Protein AF-0000000084697202 (afdb_homodimer)

pLDDT: mean 79.31, std 28.61, range [23.45, 98.94]

Sequence (244 aa):
MKKTLILTALLSGVMTFGAVANPVLLSGDMHAVTTPVQKELGDSMMRMHDDMAKTLSEQNADIAFAEGMIAHHKGAVEMAQIELKYGSDPEMRKLAQDIIDAQGPEIKQMQDWLKNNKPAKKMKKTLILTALLSGVMTFGAVANPVLLSGDMHAVTTPVQKELGDSMMRMHDDMAKTLSEQNADIAFAEGMIAHHKGAVEMAQIELKYGSDPEMRKLAQDIIDAQGPEIKQMQDWLKNNKPAKK

Organism: NCBI:txid1124991

Secondary structure (DSSP, 8-state):
-----------------------------------HHHHHHHHHHHHHHHHHHTTTT--SHHHHHHHHHHHHHHHHHHHHHHHHHH---HHHHHHHHHHHHHHHHHHHHHHHHHHHHS----/-----------------------------------HHHHHHHHHHHHHHHHHHTTTT--SHHHHHHHHHHHHHHHHHHHHHHHHHH---HHHHHHHHHHHHHHHHHHHHHHHHHHHHSPP--

InterPro domains:
  IPR005183 Domain of unknown function DUF305, CopM-like [PF03713] (40-114)
  IPR012347 Ferritin-like [G3DSA:1.20.1260.10] (17-118)

Foldseek 3Di:
DPPPPDPPPDDPDDDPPVPPPDPPCVVCCVVVPQDPLNVQLVVLVVQLVVQLVVLVVDDDPLLNVLSNVLSVLSSLLSNLVSCCVPPDDPVSVVVSVVSNVPSVVSSVVSVVVCVVPPDDDD/DPPPDDPPPPPPDPPPPPPPPPPPCPVCCVVVPQDPLNVQLVVLVVQLVVQLVVLVPDDDPLLNVLSNVLSVLSSLLSNLVSCCVPPDDPVSVVVSVVSNVPSVVSSVVSVVVCVVPPDDDD

Nearest PDB structures (foldseek):
  7vw1-assembly1_B  TM=9.703E-01  e=1.226E-06  Escherichia coli
  7vw2-assembly1_B  TM=9.663E-01  e=2.874E-06  Escherichia coli
  7vw0-assembly1_A  TM=9.534E-01  e=4.399E-06  Escherichia coli
  5ffe-assembly2_B  TM=6.177E-01  e=4.627E-02  Synechocystis sp. PCC 6803
  6x89-assembly1_4L  TM=6.761E-01  e=1.821E+00  Vigna radiata

Solvent-accessible surface area (backbone atoms only — not comparable to full-atom values): 14259 Å² total; per-residue (Å²): 138,74,85,72,82,80,81,79,79,79,69,88,77,73,85,72,79,63,75,68,75,71,76,74,72,63,69,67,67,68,66,69,78,70,48,70,67,37,46,54,48,51,51,45,51,50,51,24,50,54,51,28,59,68,28,51,78,47,80,52,46,49,59,25,46,39,52,27,48,38,28,49,40,53,32,49,36,52,52,22,51,49,30,61,74,66,33,78,50,69,67,58,41,50,49,25,51,49,47,41,66,53,39,51,60,52,40,50,52,40,53,55,48,42,71,75,66,49,75,73,81,128,132,86,75,79,75,81,81,76,72,76,77,76,77,77,74,75,79,65,75,72,73,73,77,73,72,66,70,69,67,70,66,70,78,71,48,71,68,36,45,54,49,50,53,43,52,50,52,23,50,53,51,28,57,69,28,53,78,47,81,53,46,50,58,25,45,40,51,28,49,37,29,51,40,53,33,50,36,52,52,22,52,49,30,61,73,66,33,78,50,68,68,59,41,49,50,24,52,50,47,40,67,54,40,52,60,53,40,52,50,42,53,56,47,42,72,76,66,49,75,72,83,129

Structure (mmCIF, N/CA/C/O backbone):
data_AF-0000000084697202-model_v1
#
loop_
_entity.id
_entity.type
_entity.pdbx_description
1 polymer 'Putative exported protein'
#
loop_
_atom_site.group_PDB
_atom_site.id
_atom_site.type_symbol
_atom_site.label_atom_id
_atom_site.label_alt_id
_atom_site.label_comp_id
_atom_site.label_asym_id
_atom_site.label_entity_id
_atom_site.label_seq_id
_atom_site.pdbx_PDB_ins_code
_atom_site.Cartn_x
_atom_site.Cartn_y
_atom_site.Cartn_z
_atom_site.occupancy
_atom_site.B_iso_or_equiv
_atom_site.auth_seq_id
_atom_site.auth_comp_id
_atom_site.auth_asym_id
_atom_site.auth_atom_id
_atom_site.pdbx_PDB_model_num
ATOM 1 N N . MET A 1 1 ? -84.438 -69 -1.861 1 25 1 MET A N 1
ATOM 2 C CA . MET A 1 1 ? -83.938 -68 -2.812 1 25 1 MET A CA 1
ATOM 3 C C . MET A 1 1 ? -83.062 -66.938 -2.111 1 25 1 MET A C 1
ATOM 5 O O . MET A 1 1 ? -83.625 -66.125 -1.362 1 25 1 MET A O 1
ATOM 9 N N . LYS A 1 2 ? -81.875 -67.25 -1.837 1 29.25 2 LYS A N 1
ATOM 10 C CA . LYS A 1 2 ? -80.812 -66.938 -0.906 1 29.25 2 LYS A CA 1
ATOM 11 C C . LYS A 1 2 ? -80.125 -65.625 -1.333 1 29.25 2 LYS A C 1
ATOM 13 O O . LYS A 1 2 ? -79.062 -65.312 -0.781 1 29.25 2 LYS A O 1
ATOM 18 N N . LYS A 1 3 ? -80.812 -64.812 -2.271 1 28.12 3 LYS A N 1
ATOM 19 C CA . LYS A 1 3 ? -79.75 -64.125 -2.979 1 28.12 3 LYS A CA 1
ATOM 20 C C . LYS A 1 3 ? -78.938 -63.25 -2.035 1 28.12 3 LYS A C 1
ATOM 22 O O . LYS A 1 3 ? -79.562 -62.531 -1.216 1 28.12 3 LYS A O 1
ATOM 27 N N . THR A 1 4 ? -77.688 -63.438 -1.856 1 32.41 4 THR A N 1
ATOM 28 C CA . THR A 1 4 ? -76.438 -63.094 -1.166 1 32.41 4 THR A CA 1
ATOM 29 C C . THR A 1 4 ? -75.938 -61.688 -1.572 1 32.41 4 THR A C 1
ATOM 31 O O . THR A 1 4 ? -75.562 -61.469 -2.719 1 32.41 4 THR A O 1
ATOM 34 N N . LEU A 1 5 ? -76.812 -60.719 -1.646 1 34.09 5 LEU A N 1
ATOM 35 C CA . LEU A 1 5 ? -76.188 -59.562 -2.234 1 34.09 5 LEU A CA 1
ATOM 36 C C . LEU A 1 5 ? -74.938 -59.188 -1.464 1 34.09 5 LEU A C 1
ATOM 38 O O . LEU A 1 5 ? -74.938 -59.25 -0.231 1 34.09 5 LEU A O 1
ATOM 42 N N . ILE A 1 6 ? -73.75 -59.188 -2.107 1 30.78 6 ILE A N 1
ATOM 43 C CA . ILE A 1 6 ? -72.312 -59.062 -2.043 1 30.78 6 ILE A CA 1
ATOM 44 C C . ILE A 1 6 ? -71.938 -57.625 -1.612 1 30.78 6 ILE A C 1
ATOM 46 O O . ILE A 1 6 ? -72.438 -56.656 -2.172 1 30.78 6 ILE A O 1
ATOM 50 N N . LEU A 1 7 ? -71.5 -57.344 -0.353 1 31.94 7 LEU A N 1
ATOM 51 C CA . LEU A 1 7 ? -71 -56.219 0.43 1 31.94 7 LEU A CA 1
ATOM 52 C C . LEU A 1 7 ? -69.688 -55.688 -0.17 1 31.94 7 LEU A C 1
ATOM 54 O O . LEU A 1 7 ? -68.562 -56.125 0.211 1 31.94 7 LEU A O 1
ATOM 58 N N . THR A 1 8 ? -69.5 -55.438 -1.463 1 28.48 8 THR A N 1
ATOM 59 C CA . THR A 1 8 ? -68.125 -55.188 -1.909 1 28.48 8 THR A CA 1
ATOM 60 C C . THR A 1 8 ? -67.625 -53.875 -1.312 1 28.48 8 THR A C 1
ATOM 62 O O . THR A 1 8 ? -68.188 -52.812 -1.528 1 28.48 8 THR A O 1
ATOM 65 N N . ALA A 1 9 ? -67.125 -53.875 -0.117 1 30.33 9 ALA A N 1
ATOM 66 C CA . ALA A 1 9 ? -66.375 -52.844 0.592 1 30.33 9 ALA A CA 1
ATOM 67 C C . ALA A 1 9 ? -65.188 -52.312 -0.247 1 30.33 9 ALA A C 1
ATOM 69 O O . ALA A 1 9 ? -64.312 -53.094 -0.629 1 30.33 9 ALA A O 1
ATOM 70 N N . LEU A 1 10 ? -65.562 -51.375 -1.214 1 27.8 10 LEU A N 1
ATOM 71 C CA . LEU A 1 10 ? -64.562 -50.812 -2.15 1 27.8 10 LEU A CA 1
ATOM 72 C C . LEU A 1 10 ? -63.375 -50.281 -1.413 1 27.8 10 LEU A C 1
ATOM 74 O O . LEU A 1 10 ? -63.5 -49.719 -0.323 1 27.8 10 LEU A O 1
ATOM 78 N N . LEU A 1 11 ? -62.125 -50.594 -1.905 1 27.36 11 LEU A N 1
ATOM 79 C CA . LEU A 1 11 ? -60.688 -50.594 -1.744 1 27.36 11 LEU A CA 1
ATOM 80 C C . LEU A 1 11 ? -60.125 -49.188 -1.86 1 27.36 11 LEU A C 1
ATOM 82 O O . LEU A 1 11 ? -58.906 -49 -1.922 1 27.36 11 LEU A O 1
ATOM 86 N N . SER A 1 12 ? -60.844 -48.062 -1.647 1 31.25 12 SER A N 1
ATOM 87 C CA . SER A 1 12 ? -60.125 -46.938 -2.252 1 31.25 12 SER A CA 1
ATOM 88 C C . SER A 1 12 ? -58.781 -46.75 -1.601 1 31.25 12 SER A C 1
ATOM 90 O O . SER A 1 12 ? -58.656 -46.656 -0.375 1 31.25 12 SER A O 1
ATOM 92 N N . GLY A 1 13 ? -57.719 -47.375 -2.133 1 23.45 13 GLY A N 1
ATOM 93 C CA . GLY A 1 13 ? -56.312 -47.312 -1.823 1 23.45 13 GLY A CA 1
ATOM 94 C C . GLY A 1 13 ? -55.781 -45.906 -1.657 1 23.45 13 GLY A C 1
ATOM 95 O O . GLY A 1 13 ? -56.406 -44.938 -2.064 1 23.45 13 GLY A O 1
ATOM 96 N N . VAL A 1 14 ? -54.375 -45.812 -1.301 1 27.52 14 VAL A N 1
ATOM 97 C CA . VAL A 1 14 ? -53.281 -45.281 -0.485 1 27.52 14 VAL A CA 1
ATOM 98 C C . VAL A 1 14 ? -52.625 -44.125 -1.203 1 27.52 14 VAL A C 1
ATOM 100 O O . VAL A 1 14 ? -52 -43.25 -0.566 1 27.52 14 VAL A O 1
ATOM 103 N N . MET A 1 15 ? -52.844 -43.719 -2.52 1 29.22 15 MET A N 1
ATOM 104 C CA . MET A 1 15 ? -51.5 -43.344 -2.949 1 29.22 15 MET A CA 1
ATOM 105 C C . MET A 1 15 ? -51.062 -42.031 -2.311 1 29.22 15 MET A C 1
ATOM 107 O O . MET A 1 15 ? -51.812 -41.094 -2.266 1 29.22 15 MET A O 1
ATOM 111 N N . THR A 1 16 ? -50.094 -42.125 -1.39 1 29.53 16 THR A N 1
ATOM 112 C CA . THR A 1 16 ? -49.25 -41.156 -0.68 1 29.53 16 THR A CA 1
ATOM 113 C C . THR A 1 16 ? -48.469 -40.281 -1.663 1 29.53 16 THR A C 1
ATOM 115 O O . THR A 1 16 ? -47.688 -40.781 -2.463 1 29.53 16 THR A O 1
ATOM 118 N N . PHE A 1 17 ? -49.062 -39.625 -2.643 1 29.06 17 PHE A N 1
ATOM 119 C CA . PHE A 1 17 ? -48.062 -38.875 -3.41 1 29.06 17 PHE A CA 1
ATOM 120 C C . PHE A 1 17 ? -47.281 -37.938 -2.504 1 29.06 17 PHE A C 1
ATOM 122 O O . PHE A 1 17 ? -47.844 -36.969 -1.985 1 29.06 17 PHE A O 1
ATOM 129 N N . GLY A 1 18 ? -46.5 -38.406 -1.546 1 29.97 18 GLY A N 1
ATOM 130 C CA . GLY A 1 18 ? -45.688 -37.469 -0.819 1 29.97 18 GLY A CA 1
ATOM 131 C C . GLY A 1 18 ? -44.688 -36.719 -1.71 1 29.97 18 GLY A C 1
ATOM 132 O O . GLY A 1 18 ? -43.781 -36.062 -1.219 1 29.97 18 GLY A O 1
ATOM 133 N N . ALA A 1 19 ? -44.781 -36.625 -2.967 1 31.28 19 ALA A N 1
ATOM 134 C CA . ALA A 1 19 ? -43.5 -36.094 -3.439 1 31.28 19 ALA A CA 1
ATOM 135 C C . ALA A 1 19 ? -43.219 -34.75 -2.83 1 31.28 19 ALA A C 1
ATOM 137 O O . ALA A 1 19 ? -43.875 -33.75 -3.145 1 31.28 19 ALA A O 1
ATOM 138 N N . VAL A 1 20 ? -43.312 -34.375 -1.596 1 31.42 20 VAL A N 1
ATOM 139 C CA . VAL A 1 20 ? -42.719 -33.094 -1.345 1 31.42 20 VAL A CA 1
ATOM 140 C C . VAL A 1 20 ? -41.344 -32.969 -2.055 1 31.42 20 VAL A C 1
ATOM 142 O O . VAL A 1 20 ? -40.625 -33.969 -2.129 1 31.42 20 VAL A O 1
ATOM 145 N N . ALA A 1 21 ? -41.281 -32.25 -3.184 1 33.03 21 ALA A N 1
ATOM 146 C CA . ALA A 1 21 ? -40.094 -31.797 -3.893 1 33.03 21 ALA A CA 1
ATOM 147 C C . ALA A 1 21 ? -39 -31.422 -2.916 1 33.03 21 ALA A C 1
ATOM 149 O O . ALA A 1 21 ? -39.25 -30.906 -1.831 1 33.03 21 ALA A O 1
ATOM 150 N N . ASN A 1 22 ? -37.969 -32.25 -2.787 1 33.97 22 ASN A N 1
ATOM 151 C CA . ASN A 1 22 ? -36.656 -31.922 -2.209 1 33.97 22 ASN A CA 1
ATOM 152 C C . ASN A 1 22 ? -36.188 -30.516 -2.576 1 33.97 22 ASN A C 1
ATOM 154 O O . ASN A 1 22 ? -36.188 -30.141 -3.752 1 33.97 22 ASN A O 1
ATOM 158 N N . PRO A 1 23 ? -36.5 -29.453 -1.799 1 35.78 23 PRO A N 1
ATOM 159 C CA . PRO A 1 23 ? -35.781 -28.234 -2.135 1 35.78 23 PRO A CA 1
ATOM 160 C C . PRO A 1 23 ? -34.344 -28.516 -2.605 1 35.78 23 PRO A C 1
ATOM 162 O O . PRO A 1 23 ? -33.625 -29.281 -1.96 1 35.78 23 PRO A O 1
ATOM 165 N N . VAL A 1 24 ? -34.125 -28.734 -3.77 1 31.39 24 VAL A N 1
ATOM 166 C CA . VAL A 1 24 ? -32.781 -28.656 -4.359 1 31.39 24 VAL A CA 1
ATOM 167 C C . VAL A 1 24 ? -31.953 -27.609 -3.621 1 31.39 24 VAL A C 1
ATOM 169 O O . VAL A 1 24 ? -32.344 -26.438 -3.529 1 31.39 24 VAL A O 1
ATOM 172 N N . LEU A 1 25 ? -31.297 -28 -2.557 1 34.69 25 LEU A N 1
ATOM 173 C CA . LEU A 1 25 ? -30.125 -27.391 -1.947 1 34.69 25 LEU A CA 1
ATOM 174 C C . LEU A 1 25 ? -29.25 -26.719 -3 1 34.69 25 LEU A C 1
ATOM 176 O O . LEU A 1 25 ? -28.5 -27.375 -3.709 1 34.69 25 LEU A O 1
ATOM 180 N N . LEU A 1 26 ? -29.828 -26.094 -3.936 1 34.69 26 LEU A N 1
ATOM 181 C CA . LEU A 1 26 ? -28.875 -25.312 -4.723 1 34.69 26 LEU A CA 1
ATOM 182 C C . LEU A 1 26 ? -27.875 -24.609 -3.82 1 34.69 26 LEU A C 1
ATOM 184 O O . LEU A 1 26 ? -27.156 -23.703 -4.27 1 34.69 26 LEU A O 1
ATOM 188 N N . SER A 1 27 ? -28.281 -24.578 -2.551 1 38.22 27 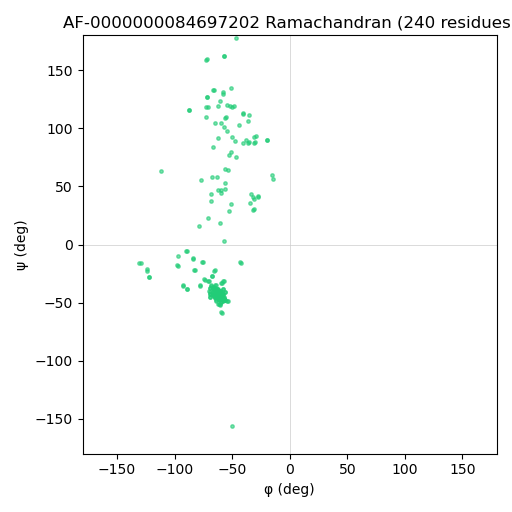SER A N 1
ATOM 189 C CA . SER A 1 27 ? -27.281 -23.734 -1.93 1 38.22 27 SER A CA 1
ATOM 190 C C . SER A 1 27 ? -25.875 -24.234 -2.238 1 38.22 27 SER A C 1
ATOM 192 O O . SER A 1 27 ? -25.359 -25.125 -1.571 1 38.22 27 SER A O 1
ATOM 194 N N . GLY A 1 28 ? -25.688 -24.844 -3.312 1 34.62 28 GLY A N 1
ATOM 195 C CA . GLY A 1 28 ? -24.25 -24.984 -3.512 1 34.62 28 GLY A CA 1
ATOM 196 C C . GLY A 1 28 ? -23.453 -23.828 -2.945 1 34.62 28 GLY A C 1
ATOM 197 O O . GLY A 1 28 ? -23.281 -22.797 -3.607 1 34.62 28 GLY A O 1
ATOM 198 N N . ASP A 1 29 ? -23.719 -23.312 -1.849 1 39.12 29 ASP A N 1
ATOM 199 C CA . ASP A 1 29 ? -22.656 -22.656 -1.102 1 39.12 29 ASP A CA 1
ATOM 200 C C . ASP A 1 29 ? -21.312 -23.328 -1.346 1 39.12 29 ASP A C 1
ATOM 202 O O . ASP A 1 29 ? -20.938 -24.25 -0.626 1 39.12 29 ASP A O 1
ATOM 206 N N . MET A 1 30 ? -20.984 -23.922 -2.41 1 37.94 30 MET A N 1
ATOM 207 C CA . MET A 1 30 ? -19.562 -24.078 -2.621 1 37.94 30 MET A CA 1
ATOM 208 C C . MET A 1 30 ? -18.781 -22.969 -1.926 1 37.94 30 MET A C 1
ATOM 210 O O . MET A 1 30 ? -18.703 -21.844 -2.432 1 37.94 30 MET A O 1
ATOM 214 N N . HIS A 1 31 ? -19.031 -22.516 -0.758 1 46.06 31 HIS A N 1
ATOM 215 C CA . HIS A 1 31 ? -17.984 -21.906 0.061 1 46.06 31 HIS A CA 1
ATOM 216 C C . HIS A 1 31 ? -16.594 -22.203 -0.482 1 46.06 31 HIS A C 1
ATOM 218 O O . HIS A 1 31 ? -16.094 -23.328 -0.306 1 46.06 31 HIS A O 1
ATOM 224 N N . ALA A 1 32 ? -16.359 -21.875 -1.651 1 52.97 32 ALA A N 1
ATOM 225 C CA . ALA A 1 32 ? -15.023 -22.016 -2.217 1 52.97 32 ALA A CA 1
ATOM 226 C C . ALA A 1 32 ? -13.969 -22.125 -1.114 1 52.97 32 ALA A C 1
ATOM 228 O O . ALA A 1 32 ? -13.961 -21.328 -0.175 1 52.97 32 ALA A O 1
ATOM 229 N N . VAL A 1 33 ? -13.578 -23.219 -0.586 1 59.41 33 VAL A N 1
ATOM 230 C CA . VAL A 1 33 ? -12.5 -23.516 0.353 1 59.41 33 VAL A CA 1
ATOM 231 C C . VAL A 1 33 ? -11.367 -22.516 0.169 1 59.41 33 VAL A C 1
ATOM 233 O O . VAL A 1 33 ? -10.805 -22.391 -0.921 1 59.41 33 VAL A O 1
ATOM 236 N N . THR A 1 34 ? -11.391 -21.484 0.929 1 86 34 THR A N 1
ATOM 237 C CA . THR A 1 34 ? -10.281 -20.547 0.973 1 86 34 THR A CA 1
ATOM 238 C C . THR A 1 34 ? -8.984 -21.266 1.327 1 86 34 THR A C 1
ATOM 240 O O . THR A 1 34 ? -8.93 -22.016 2.299 1 86 34 THR A O 1
ATOM 243 N N . THR A 1 35 ? -8.062 -21.422 0.409 1 93.62 35 THR A N 1
ATOM 244 C CA . THR A 1 35 ? -6.742 -21.984 0.664 1 93.62 35 THR A CA 1
ATOM 245 C C . THR A 1 35 ? -6.016 -21.188 1.751 1 93.62 35 THR A C 1
ATOM 247 O O . THR A 1 35 ? -6.414 -20.078 2.086 1 93.62 35 THR A O 1
ATOM 250 N N . PRO A 1 36 ? -4.98 -21.734 2.367 1 95.75 36 PRO A N 1
ATOM 251 C CA . PRO A 1 36 ? -4.219 -21 3.379 1 95.75 36 PRO A CA 1
ATOM 252 C C . PRO A 1 36 ? -3.674 -19.672 2.854 1 95.75 36 PRO A C 1
ATOM 254 O O . PRO A 1 36 ? -3.695 -18.672 3.566 1 95.75 36 PRO A O 1
ATOM 257 N N . VAL A 1 37 ? -3.162 -19.656 1.595 1 96.56 37 VAL A N 1
ATOM 258 C CA . VAL A 1 37 ? -2.637 -18.422 1.025 1 96.56 37 VAL A CA 1
ATOM 259 C C . VAL A 1 37 ? -3.758 -17.391 0.901 1 96.56 37 VAL A C 1
ATOM 261 O O . VAL A 1 37 ? -3.582 -16.219 1.266 1 96.56 37 VAL A O 1
ATOM 264 N N . GLN A 1 38 ? -4.934 -17.766 0.445 1 96.62 38 GLN A N 1
ATOM 265 C CA . GLN A 1 38 ? -6.062 -16.859 0.316 1 96.62 38 GLN A CA 1
ATOM 266 C C . GLN A 1 38 ? -6.492 -16.312 1.678 1 96.62 38 GLN A C 1
ATOM 268 O O . GLN A 1 38 ? -6.801 -15.125 1.812 1 96.62 38 GLN A O 1
ATOM 273 N N . LYS A 1 39 ? -6.469 -17.234 2.584 1 97.12 39 LYS A N 1
ATOM 274 C CA . LYS A 1 39 ? -6.84 -16.812 3.932 1 97.12 39 LYS A CA 1
ATOM 275 C C . LYS A 1 39 ? -5.84 -15.805 4.488 1 97.12 39 LYS A C 1
ATOM 277 O O . LYS A 1 39 ? -6.234 -14.781 5.055 1 97.12 39 LYS A O 1
ATOM 282 N N . GLU A 1 40 ? -4.559 -16.031 4.414 1 97.94 40 GLU A N 1
ATOM 283 C CA . GLU A 1 40 ? -3.537 -15.141 4.949 1 97.94 40 GLU A CA 1
ATOM 284 C C . GLU A 1 40 ? -3.533 -13.797 4.211 1 97.94 40 GLU A C 1
ATOM 286 O O . GLU A 1 40 ? -3.389 -12.742 4.832 1 97.94 40 GLU A O 1
ATOM 291 N N . LEU A 1 41 ? -3.713 -13.852 2.877 1 98.06 41 LEU A N 1
ATOM 292 C CA . LEU A 1 41 ? -3.795 -12.602 2.123 1 98.06 41 LEU A CA 1
ATOM 293 C C . LEU A 1 41 ? -5.035 -11.805 2.521 1 98.06 41 LEU A C 1
ATOM 295 O O . LEU A 1 41 ? -4.969 -10.586 2.672 1 98.06 41 LEU A O 1
ATOM 299 N N . GLY A 1 42 ? -6.164 -12.492 2.621 1 97.44 42 GLY A N 1
ATOM 300 C CA . GLY A 1 42 ? -7.391 -11.836 3.061 1 97.44 42 GLY A CA 1
ATOM 301 C C . GLY A 1 42 ? -7.258 -11.18 4.422 1 97.44 42 GLY A C 1
ATOM 302 O O . GLY A 1 42 ? -7.68 -10.039 4.605 1 97.44 42 GLY A O 1
ATOM 303 N N . ASP A 1 43 ? -6.715 -11.891 5.398 1 98.19 43 ASP A N 1
ATOM 304 C CA . ASP A 1 43 ? -6.504 -11.352 6.738 1 98.19 43 ASP A CA 1
ATOM 305 C C . ASP A 1 43 ? -5.594 -10.125 6.699 1 98.19 43 ASP A C 1
ATOM 307 O O . ASP A 1 43 ? -5.859 -9.125 7.363 1 98.19 43 ASP A O 1
ATOM 311 N N . SER A 1 44 ? -4.512 -10.234 5.941 1 98.56 44 SER A N 1
ATOM 312 C CA . SER A 1 44 ? -3.576 -9.117 5.801 1 98.56 44 SER A CA 1
ATOM 313 C C . SER A 1 44 ? -4.262 -7.895 5.203 1 98.56 44 SER A C 1
ATOM 315 O O . SER A 1 44 ? -4.078 -6.777 5.691 1 98.56 44 SER A O 1
ATOM 317 N N . MET A 1 45 ? -5.074 -8.117 4.172 1 98.12 45 MET A N 1
ATOM 318 C CA . MET A 1 45 ? -5.809 -7.035 3.529 1 98.12 45 MET A CA 1
ATOM 319 C C . MET A 1 45 ? -6.773 -6.379 4.512 1 98.12 45 MET A C 1
ATOM 321 O O . MET A 1 45 ? -6.859 -5.152 4.578 1 98.12 45 MET A O 1
ATOM 325 N N . MET A 1 46 ? -7.426 -7.18 5.297 1 97.56 46 MET A N 1
ATOM 326 C CA . MET A 1 46 ? -8.391 -6.652 6.262 1 97.56 46 MET A CA 1
ATOM 327 C C . MET A 1 46 ? -7.684 -5.832 7.34 1 97.56 46 MET A C 1
ATOM 329 O O . MET A 1 46 ? -8.148 -4.75 7.703 1 97.56 46 MET A O 1
ATOM 333 N N . ARG A 1 47 ? -6.566 -6.305 7.828 1 98.5 47 ARG A N 1
ATOM 334 C CA . ARG A 1 47 ? -5.824 -5.562 8.836 1 98.5 47 ARG A CA 1
ATOM 335 C C . ARG A 1 47 ? -5.328 -4.23 8.289 1 98.5 47 ARG A C 1
ATOM 337 O O . ARG A 1 47 ? -5.441 -3.199 8.945 1 98.5 47 ARG A O 1
ATOM 344 N N . MET A 1 48 ? -4.824 -4.254 7.062 1 98.69 48 MET A N 1
ATOM 345 C CA . MET A 1 48 ? -4.371 -3.025 6.418 1 98.69 48 MET A CA 1
ATOM 346 C C . MET A 1 48 ? -5.52 -2.031 6.27 1 98.69 48 MET A C 1
ATOM 348 O O . MET A 1 48 ? -5.375 -0.856 6.609 1 98.69 48 MET A O 1
ATOM 352 N N . HIS A 1 49 ? -6.66 -2.516 5.781 1 98.19 49 HIS A N 1
ATOM 353 C CA . HIS A 1 49 ? -7.824 -1.658 5.59 1 98.19 49 HIS A CA 1
ATOM 354 C C . HIS A 1 49 ? -8.305 -1.073 6.914 1 98.19 49 HIS A C 1
ATOM 356 O O . HIS A 1 49 ? -8.586 0.123 7.004 1 98.19 49 HIS A O 1
ATOM 362 N N . ASP A 1 50 ? -8.375 -1.901 7.914 1 98.12 50 ASP A N 1
ATOM 363 C CA . ASP A 1 50 ? -8.82 -1.442 9.227 1 98.12 50 ASP A CA 1
ATOM 364 C C . ASP A 1 50 ? -7.879 -0.374 9.781 1 98.12 50 ASP A C 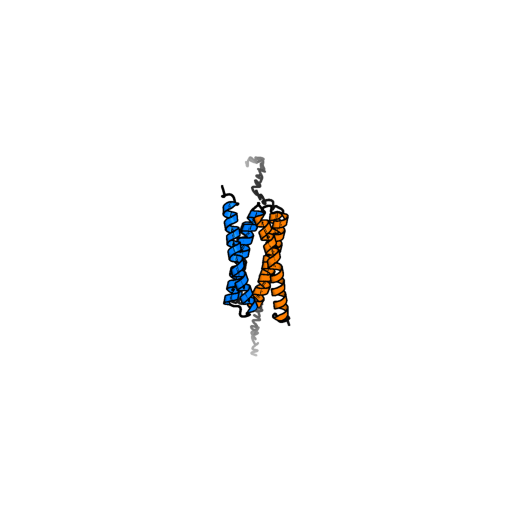1
ATOM 366 O O . ASP A 1 50 ? -8.328 0.659 10.281 1 98.12 50 ASP A O 1
ATOM 370 N N . ASP A 1 51 ? -6.625 -0.647 9.688 1 98.5 51 ASP A N 1
ATOM 371 C CA . ASP A 1 51 ? -5.637 0.292 10.211 1 98.5 51 ASP A CA 1
ATOM 372 C C . ASP A 1 51 ? -5.645 1.597 9.422 1 98.5 51 ASP A C 1
ATOM 374 O O . ASP A 1 51 ? -5.488 2.678 9.992 1 98.5 51 ASP A O 1
ATOM 378 N N . MET A 1 52 ? -5.848 1.544 8.117 1 98.69 52 MET A N 1
ATOM 379 C CA . MET A 1 52 ? -5.926 2.756 7.309 1 98.69 52 MET A CA 1
ATOM 380 C C . MET A 1 52 ? -7.203 3.531 7.613 1 98.69 52 MET A C 1
ATOM 382 O O . MET A 1 52 ? -7.188 4.762 7.676 1 98.69 52 MET A O 1
ATOM 386 N N . ALA A 1 53 ? -8.297 2.83 7.793 1 97.44 53 ALA A N 1
ATOM 387 C CA . ALA A 1 53 ? -9.586 3.469 8.062 1 97.44 53 ALA A CA 1
ATOM 388 C C . ALA A 1 53 ? -9.531 4.305 9.336 1 97.44 53 ALA A C 1
ATOM 390 O O . ALA A 1 53 ? -10.156 5.363 9.422 1 97.44 53 ALA A O 1
ATOM 391 N N . LYS A 1 54 ? -8.766 3.893 10.289 1 97.38 54 LYS A N 1
ATOM 392 C CA . LYS A 1 54 ? -8.625 4.602 11.555 1 97.38 54 LYS A CA 1
ATOM 393 C C . LYS A 1 54 ? -7.973 5.965 11.359 1 97.38 54 LYS A C 1
ATOM 395 O O . LYS A 1 54 ? -8.086 6.844 12.219 1 97.38 54 LYS A O 1
ATOM 400 N N . THR A 1 55 ? -7.262 6.121 10.297 1 97.12 55 THR A N 1
ATOM 401 C CA . THR A 1 55 ? -6.5 7.348 10.078 1 97.12 55 THR A CA 1
ATOM 402 C C . THR A 1 55 ? -7.344 8.383 9.344 1 97.12 55 THR A C 1
ATOM 404 O O . THR A 1 55 ? -6.949 9.547 9.227 1 97.12 55 THR A O 1
ATOM 407 N N . LEU A 1 56 ? -8.594 8.047 8.883 1 96.5 56 LEU A N 1
ATOM 408 C CA . LEU A 1 56 ? -9.391 8.891 8 1 96.5 56 LEU A CA 1
ATOM 409 C C . LEU A 1 56 ? -10.016 10.047 8.773 1 96.5 56 LEU A C 1
ATOM 411 O O . LEU A 1 56 ? -10.453 11.031 8.172 1 96.5 56 LEU A O 1
ATOM 415 N N . SER A 1 57 ? -10.031 9.992 10.094 1 95.19 57 SER A N 1
ATOM 416 C CA . SER A 1 57 ? -10.609 11.07 10.898 1 95.19 57 SER A CA 1
ATOM 417 C C . SER A 1 57 ? -9.594 12.195 11.117 1 95.19 57 SER A C 1
ATOM 419 O O . SER A 1 57 ? -9.953 13.273 11.594 1 95.19 57 SER A O 1
ATOM 421 N N . GLU A 1 58 ? -8.328 11.922 10.797 1 96.12 58 GLU A N 1
ATOM 422 C CA . GLU A 1 58 ? -7.285 12.938 10.945 1 96.12 58 GLU A CA 1
ATOM 423 C C . GLU A 1 58 ? -7.508 14.102 9.984 1 96.12 58 GLU A C 1
ATOM 425 O O . GLU A 1 58 ? -7.715 13.898 8.789 1 96.12 58 GLU A O 1
ATOM 430 N N . GLN A 1 59 ? -7.418 15.289 10.469 1 93.56 59 GLN A N 1
ATOM 431 C CA . GLN A 1 59 ? -7.758 16.469 9.688 1 93.56 59 GLN A CA 1
ATOM 432 C C . GLN A 1 59 ? -6.523 17.047 8.992 1 93.56 59 GLN A C 1
ATOM 434 O O . GLN A 1 59 ? -6.633 17.656 7.93 1 93.56 59 GLN A O 1
ATOM 439 N N . ASN A 1 60 ? -5.391 16.984 9.625 1 96.62 60 ASN A N 1
ATOM 440 C CA . ASN A 1 60 ? -4.152 17.438 9.016 1 96.62 60 ASN A CA 1
ATOM 441 C C . ASN A 1 60 ? -3.689 16.516 7.898 1 96.62 60 ASN A C 1
ATOM 443 O O . ASN A 1 60 ? -3.381 15.344 8.148 1 96.62 60 ASN A O 1
ATOM 447 N N . ALA A 1 61 ? -3.584 16.953 6.711 1 97.88 61 ALA A N 1
ATOM 448 C CA . ALA A 1 61 ? -3.299 16.125 5.539 1 97.88 61 ALA A CA 1
ATOM 449 C C . ALA A 1 61 ? -1.957 15.414 5.684 1 97.88 61 ALA A C 1
ATOM 451 O O . ALA A 1 61 ? -1.822 14.25 5.301 1 97.88 61 ALA A O 1
ATOM 452 N N . ASP A 1 62 ? -0.96 16.125 6.215 1 98.69 62 ASP A N 1
ATOM 453 C CA . ASP A 1 62 ? 0.362 15.523 6.363 1 98.69 62 ASP A CA 1
ATOM 454 C C . ASP A 1 62 ? 0.333 14.375 7.371 1 98.69 62 ASP A C 1
ATOM 456 O O . ASP A 1 62 ? 0.948 13.328 7.145 1 98.69 62 ASP A O 1
ATOM 460 N N . ILE A 1 63 ? -0.365 14.555 8.5 1 98.5 63 ILE A N 1
ATOM 461 C CA . ILE A 1 63 ? -0.455 13.523 9.523 1 98.5 63 ILE A CA 1
ATOM 462 C C . ILE A 1 63 ? -1.293 12.359 9.008 1 98.5 63 ILE A C 1
ATOM 464 O O . ILE A 1 63 ? -0.924 11.195 9.188 1 98.5 63 ILE A O 1
ATOM 468 N N . ALA A 1 64 ? -2.402 12.695 8.336 1 98.31 64 ALA A N 1
ATOM 469 C CA . ALA A 1 64 ? -3.23 11.641 7.75 1 98.31 64 ALA A CA 1
ATOM 470 C C . ALA A 1 64 ? -2.432 10.805 6.754 1 98.31 64 ALA A C 1
ATOM 472 O O . ALA A 1 64 ? -2.539 9.578 6.738 1 98.31 64 ALA A O 1
ATOM 473 N N . PHE A 1 65 ? -1.669 11.516 5.965 1 98.81 65 PHE A N 1
ATOM 474 C CA . PHE A 1 65 ? -0.829 10.828 4.984 1 98.81 65 PHE A CA 1
ATOM 475 C C . PHE A 1 65 ? 0.179 9.922 5.68 1 98.81 65 PHE A C 1
ATOM 477 O O . PHE A 1 65 ? 0.287 8.742 5.352 1 98.81 65 PHE A O 1
ATOM 484 N N . ALA A 1 66 ? 0.886 10.383 6.59 1 98.81 66 ALA A N 1
ATOM 485 C CA . ALA A 1 66 ? 1.901 9.594 7.285 1 98.81 66 ALA A CA 1
ATOM 486 C C . ALA A 1 66 ? 1.283 8.375 7.965 1 98.81 66 ALA A C 1
ATOM 488 O O . ALA A 1 66 ? 1.772 7.258 7.809 1 98.81 66 ALA A O 1
ATOM 489 N N . GLU A 1 67 ? 0.216 8.539 8.719 1 98.69 67 GLU A N 1
ATOM 490 C CA . GLU A 1 67 ? -0.42 7.434 9.43 1 98.69 67 GLU A CA 1
ATOM 491 C C . GLU A 1 67 ? -0.999 6.406 8.461 1 98.69 67 GLU A C 1
ATOM 493 O O . GLU A 1 67 ? -0.816 5.203 8.641 1 98.69 67 GLU A O 1
ATOM 498 N N . GLY A 1 68 ? -1.691 6.945 7.414 1 98.69 68 GLY A N 1
ATOM 499 C CA . GLY A 1 68 ? -2.244 6.043 6.418 1 98.69 68 GLY A CA 1
ATOM 500 C C . GLY A 1 68 ? -1.183 5.258 5.668 1 98.69 68 GLY A C 1
ATOM 501 O O . GLY A 1 68 ? -1.36 4.07 5.395 1 98.69 68 GLY A O 1
ATOM 502 N N . MET A 1 69 ? -0.065 5.887 5.344 1 98.88 69 MET A N 1
ATOM 503 C CA . MET A 1 69 ? 1.002 5.238 4.586 1 98.88 69 MET A CA 1
ATOM 504 C C . MET A 1 69 ? 1.758 4.242 5.457 1 98.88 69 MET A C 1
ATOM 506 O O . MET A 1 69 ? 2.252 3.227 4.965 1 98.88 69 MET A O 1
ATOM 510 N N . ILE A 1 70 ? 1.855 4.473 6.789 1 98.88 70 ILE A N 1
ATOM 511 C CA . ILE A 1 70 ? 2.441 3.477 7.676 1 98.88 70 ILE A CA 1
ATOM 512 C C . ILE A 1 70 ? 1.624 2.188 7.613 1 98.88 70 ILE A C 1
ATOM 514 O O . ILE A 1 70 ? 2.178 1.103 7.422 1 98.88 70 ILE A O 1
ATOM 518 N N . ALA A 1 71 ? 0.271 2.305 7.805 1 98.88 71 ALA A N 1
ATOM 519 C CA . ALA A 1 71 ? -0.607 1.142 7.711 1 98.88 71 ALA A CA 1
ATOM 520 C C . ALA A 1 71 ? -0.478 0.466 6.348 1 98.88 71 ALA A C 1
ATOM 522 O O . ALA A 1 71 ? -0.396 -0.762 6.262 1 98.88 71 ALA A O 1
ATOM 523 N N . HIS A 1 72 ? -0.476 1.252 5.219 1 98.94 72 HIS A N 1
ATOM 524 C CA . HIS A 1 72 ? -0.317 0.764 3.852 1 98.94 72 HIS A CA 1
ATOM 525 C C . HIS A 1 72 ? 0.977 -0.029 3.697 1 98.94 72 HIS A C 1
ATOM 527 O O . HIS A 1 72 ? 0.972 -1.133 3.148 1 98.94 72 HIS A O 1
ATOM 533 N N . HIS A 1 73 ? 2.113 0.55 4.211 1 98.88 73 HIS A N 1
ATOM 534 C CA . HIS A 1 73 ? 3.424 -0.083 4.098 1 98.88 73 HIS A CA 1
ATOM 535 C C . HIS A 1 73 ? 3.488 -1.365 4.918 1 98.88 73 HIS A C 1
ATOM 537 O O . HIS A 1 73 ? 4.082 -2.355 4.488 1 98.88 73 HIS A O 1
ATOM 543 N N . LYS A 1 74 ? 2.93 -1.39 6.117 1 98.81 74 LYS A N 1
ATOM 544 C CA . LYS A 1 74 ? 2.887 -2.607 6.922 1 98.81 74 LYS A CA 1
ATOM 545 C C . LYS A 1 74 ? 2.123 -3.715 6.199 1 98.81 74 LYS A C 1
ATOM 547 O O . LYS A 1 74 ? 2.525 -4.879 6.238 1 98.81 74 LYS A O 1
ATOM 552 N N . GLY A 1 75 ? 1.042 -3.346 5.566 1 98.75 75 GLY A N 1
ATOM 553 C CA . GLY A 1 75 ? 0.323 -4.301 4.738 1 98.75 75 GLY A CA 1
ATOM 554 C C . GLY A 1 75 ? 1.165 -4.867 3.609 1 98.75 75 GLY A C 1
ATOM 555 O O . GLY A 1 75 ? 1.118 -6.07 3.336 1 98.75 75 GLY A O 1
ATOM 556 N N . ALA A 1 76 ? 1.949 -3.996 2.932 1 98.81 76 ALA A N 1
ATOM 557 C CA . ALA A 1 76 ? 2.822 -4.441 1.849 1 98.81 76 ALA A CA 1
ATOM 558 C C . ALA A 1 76 ? 3.859 -5.441 2.357 1 98.81 76 ALA A C 1
ATOM 560 O O . ALA A 1 76 ? 4.129 -6.449 1.704 1 98.81 76 ALA A O 1
ATOM 561 N N . VAL A 1 77 ? 4.461 -5.137 3.482 1 98.81 77 VAL A N 1
ATOM 562 C CA . VAL A 1 77 ? 5.465 -6.02 4.062 1 98.81 77 VAL A CA 1
ATOM 563 C C . VAL A 1 77 ? 4.848 -7.383 4.367 1 98.81 77 VAL A C 1
ATOM 565 O O . VAL A 1 77 ? 5.422 -8.422 4.031 1 98.81 77 VAL A O 1
ATOM 568 N N . GLU A 1 78 ? 3.672 -7.418 4.996 1 98.75 78 GLU A N 1
ATOM 569 C CA . GLU A 1 78 ? 3.012 -8.68 5.305 1 98.75 78 GLU A CA 1
ATOM 570 C C . GLU A 1 78 ? 2.697 -9.469 4.031 1 98.75 78 GLU A C 1
ATOM 572 O O . GLU A 1 78 ? 2.941 -10.672 3.963 1 98.75 78 GLU A O 1
ATOM 577 N N . MET A 1 79 ? 2.152 -8.836 2.965 1 98.88 79 MET A N 1
ATOM 578 C CA . MET A 1 79 ? 1.841 -9.523 1.713 1 98.88 79 MET A CA 1
ATOM 579 C C . MET A 1 79 ? 3.105 -10.07 1.062 1 98.88 79 MET A C 1
ATOM 581 O O . MET A 1 79 ? 3.086 -11.148 0.467 1 98.88 79 MET A O 1
ATOM 585 N N . ALA A 1 80 ? 4.184 -9.258 1.176 1 98.88 80 ALA A N 1
ATOM 586 C CA . ALA A 1 80 ? 5.461 -9.727 0.638 1 98.88 80 ALA A CA 1
ATOM 587 C C . ALA A 1 80 ? 5.949 -10.961 1.383 1 98.88 80 ALA A C 1
ATOM 589 O O . ALA A 1 80 ? 6.465 -11.898 0.769 1 98.88 80 ALA A O 1
ATOM 590 N N . GLN A 1 81 ? 5.828 -11 2.717 1 98.88 81 GLN A N 1
ATOM 591 C CA . GLN A 1 81 ? 6.199 -12.172 3.504 1 98.88 81 GLN A CA 1
ATOM 592 C C . GLN A 1 81 ? 5.359 -13.383 3.117 1 98.88 81 GLN A C 1
ATOM 594 O O . GLN A 1 81 ? 5.871 -14.508 3.053 1 98.88 81 GLN A O 1
ATOM 599 N N . ILE A 1 82 ? 4.094 -13.164 2.885 1 98.88 82 ILE A N 1
ATOM 600 C CA . ILE A 1 82 ? 3.211 -14.234 2.447 1 98.88 82 ILE A CA 1
ATOM 601 C C . ILE A 1 82 ? 3.668 -14.758 1.087 1 98.88 82 ILE A C 1
ATOM 603 O O . ILE A 1 82 ? 3.66 -15.969 0.845 1 98.88 82 ILE A O 1
ATOM 607 N N . GLU A 1 83 ? 4.062 -13.922 0.159 1 98.81 83 GLU A N 1
ATOM 608 C CA . GLU A 1 83 ? 4.621 -14.336 -1.124 1 98.81 83 GLU A CA 1
ATOM 609 C C . GLU A 1 83 ? 5.859 -15.203 -0.931 1 98.81 83 GLU A C 1
ATOM 611 O O . GLU A 1 83 ? 6.031 -16.219 -1.616 1 98.81 83 GLU A O 1
ATOM 616 N N . LEU A 1 84 ? 6.723 -14.797 -0.008 1 98.88 84 LEU A N 1
ATOM 617 C CA . LEU A 1 84 ? 7.941 -15.55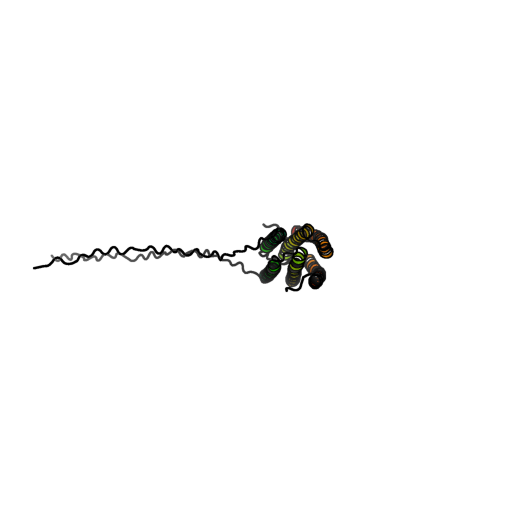5 0.234 1 98.88 84 LEU A CA 1
ATOM 618 C C . LEU A 1 84 ? 7.625 -16.922 0.845 1 98.88 84 LEU A C 1
ATOM 620 O O . LEU A 1 84 ? 8.375 -17.875 0.656 1 98.88 84 LEU A O 1
ATOM 624 N N . LYS A 1 85 ? 6.539 -17.047 1.549 1 98.81 85 LYS A N 1
ATOM 625 C CA . LYS A 1 85 ? 6.109 -18.297 2.184 1 98.81 85 LYS A CA 1
ATOM 626 C C . LYS A 1 85 ? 5.488 -19.25 1.163 1 98.81 85 LYS A C 1
ATOM 628 O O . LYS A 1 85 ? 5.715 -20.453 1.216 1 98.81 85 LYS A O 1
ATOM 633 N N . TYR A 1 86 ? 4.758 -18.703 0.145 1 98.62 86 TYR A N 1
ATOM 634 C CA . TYR A 1 86 ? 3.91 -19.578 -0.673 1 98.62 86 TYR A CA 1
ATOM 635 C C . TYR A 1 86 ? 4.297 -19.484 -2.145 1 98.62 86 TYR A C 1
ATOM 637 O O . TYR A 1 86 ? 3.973 -20.375 -2.936 1 98.62 86 TYR A O 1
ATOM 645 N N . GLY A 1 87 ? 4.855 -18.297 -2.57 1 98.62 87 GLY A N 1
ATOM 646 C CA . GLY A 1 87 ? 5.215 -18.109 -3.965 1 98.62 87 GLY A CA 1
ATOM 647 C C . GLY A 1 87 ? 6.438 -18.906 -4.383 1 98.62 87 GLY A C 1
ATOM 648 O O . GLY A 1 87 ? 7.242 -19.297 -3.537 1 98.62 87 GLY A O 1
ATOM 649 N N . SER A 1 88 ? 6.555 -19.109 -5.699 1 98.5 88 SER A N 1
ATOM 650 C CA . SER A 1 88 ? 7.68 -19.906 -6.18 1 98.5 88 SER A CA 1
ATOM 651 C C . SER A 1 88 ? 8.414 -19.203 -7.316 1 98.5 88 SER A C 1
ATOM 653 O O . SER A 1 88 ? 9.516 -19.609 -7.688 1 98.5 88 SER A O 1
ATOM 655 N N . ASP A 1 89 ? 7.793 -18.219 -7.902 1 98.62 89 ASP A N 1
ATOM 656 C CA . ASP A 1 89 ? 8.422 -17.531 -9.023 1 98.62 89 ASP A CA 1
ATOM 657 C C . ASP A 1 89 ? 9.586 -16.656 -8.562 1 98.62 89 ASP A C 1
ATOM 659 O O . ASP A 1 89 ? 9.43 -15.82 -7.676 1 98.62 89 ASP A O 1
ATOM 663 N N . PRO A 1 90 ? 10.758 -16.781 -9.102 1 98.69 90 PRO A N 1
ATOM 664 C CA . PRO A 1 90 ? 11.938 -16.078 -8.602 1 98.69 90 PRO A CA 1
ATOM 665 C C . PRO A 1 90 ? 11.828 -14.562 -8.742 1 98.69 90 PRO A C 1
ATOM 667 O O . PRO A 1 90 ? 12.32 -13.82 -7.887 1 98.69 90 PRO A O 1
ATOM 670 N N . GLU A 1 91 ? 11.227 -14.07 -9.734 1 98.56 91 GLU A N 1
ATOM 671 C CA . GLU A 1 91 ? 11.078 -12.633 -9.922 1 98.56 91 GLU A CA 1
ATOM 672 C C . GLU A 1 91 ? 10.133 -12.039 -8.883 1 98.56 91 GLU A C 1
ATOM 674 O O . GLU A 1 91 ? 10.406 -10.977 -8.312 1 98.56 91 GLU A O 1
ATOM 679 N N . MET A 1 92 ? 8.992 -12.727 -8.672 1 98.81 92 MET A N 1
ATOM 680 C CA . MET A 1 92 ? 8.031 -12.25 -7.684 1 98.81 92 MET A CA 1
ATOM 681 C C . MET A 1 92 ? 8.609 -12.336 -6.273 1 98.81 92 MET A C 1
ATOM 683 O O . MET A 1 92 ? 8.391 -11.445 -5.449 1 98.81 92 MET A O 1
ATOM 687 N N . ARG A 1 93 ? 9.375 -13.367 -5.992 1 98.88 93 ARG A N 1
ATOM 688 C CA . ARG A 1 93 ? 10.016 -13.492 -4.688 1 98.88 93 ARG A CA 1
ATOM 689 C C . ARG A 1 93 ? 11.062 -12.398 -4.488 1 98.88 93 ARG A C 1
ATOM 691 O O . ARG A 1 93 ? 11.195 -11.844 -3.395 1 98.88 93 ARG A O 1
ATOM 698 N N . LYS A 1 94 ? 11.781 -12.07 -5.523 1 98.75 94 LYS A N 1
ATOM 699 C CA . LYS A 1 94 ? 12.742 -10.977 -5.43 1 98.75 94 LYS A CA 1
ATOM 700 C C . LYS A 1 94 ? 12.039 -9.641 -5.191 1 98.75 94 LYS A C 1
ATOM 702 O O . LYS A 1 94 ? 12.5 -8.828 -4.383 1 98.75 94 LYS A O 1
ATOM 707 N N . LEU A 1 95 ? 10.945 -9.414 -5.934 1 98.56 95 LEU A N 1
ATOM 708 C CA . LEU A 1 95 ? 10.18 -8.195 -5.719 1 98.56 95 LEU A CA 1
ATOM 709 C C . LEU A 1 95 ? 9.672 -8.117 -4.281 1 98.56 95 LEU A C 1
ATOM 711 O O . LEU A 1 95 ? 9.727 -7.055 -3.656 1 98.56 95 LEU A O 1
ATOM 715 N N . ALA A 1 96 ? 9.195 -9.195 -3.742 1 98.69 96 ALA A N 1
ATOM 716 C CA . ALA A 1 96 ? 8.727 -9.25 -2.359 1 98.69 96 ALA A CA 1
ATOM 717 C C . ALA A 1 96 ? 9.836 -8.836 -1.395 1 98.69 96 ALA A C 1
ATOM 719 O O . ALA A 1 96 ? 9.617 -8.016 -0.499 1 98.69 96 ALA A O 1
ATOM 720 N N . GLN A 1 97 ? 11.016 -9.398 -1.604 1 98.69 97 GLN A N 1
ATOM 721 C CA . GLN A 1 97 ? 12.141 -9.039 -0.75 1 98.69 97 GLN A CA 1
ATOM 722 C C . GLN A 1 97 ? 12.492 -7.559 -0.895 1 98.69 97 GLN A C 1
ATOM 724 O O . GLN A 1 97 ? 12.805 -6.891 0.092 1 98.69 97 GLN A O 1
ATOM 729 N N . ASP A 1 98 ? 12.445 -7.055 -2.098 1 97.56 98 ASP A N 1
ATOM 730 C CA . ASP A 1 98 ? 12.727 -5.645 -2.338 1 97.56 98 ASP A CA 1
ATOM 731 C C . ASP A 1 98 ? 11.734 -4.754 -1.604 1 97.56 98 ASP A C 1
ATOM 733 O O . ASP A 1 98 ? 12.102 -3.715 -1.055 1 97.56 98 ASP A O 1
ATOM 737 N N . ILE A 1 99 ? 10.492 -5.133 -1.646 1 97.81 99 ILE A N 1
ATOM 738 C CA . ILE A 1 99 ? 9.453 -4.375 -0.953 1 97.81 99 ILE A CA 1
ATOM 739 C C . ILE A 1 99 ? 9.734 -4.367 0.548 1 97.81 99 ILE A C 1
ATOM 741 O O . ILE A 1 99 ? 9.68 -3.318 1.191 1 97.81 99 ILE A O 1
ATOM 745 N N . ILE A 1 100 ? 10.062 -5.48 1.14 1 98.06 100 ILE A N 1
ATOM 746 C CA . ILE A 1 100 ? 10.383 -5.562 2.561 1 98.06 100 ILE A CA 1
ATOM 747 C C . ILE A 1 100 ? 11.562 -4.652 2.879 1 98.06 100 ILE A C 1
ATOM 749 O O . ILE A 1 100 ? 11.531 -3.893 3.85 1 98.06 100 ILE A O 1
ATOM 753 N N . ASP A 1 101 ? 12.547 -4.648 2.047 1 96.94 101 ASP A N 1
ATOM 754 C CA . ASP A 1 101 ? 13.781 -3.9 2.277 1 96.94 101 ASP A CA 1
ATOM 755 C C . ASP A 1 101 ? 13.539 -2.398 2.148 1 96.94 101 ASP A C 1
ATOM 757 O O . ASP A 1 101 ? 14.211 -1.6 2.805 1 96.94 101 ASP A O 1
ATOM 761 N N . ALA A 1 102 ? 12.633 -1.993 1.336 1 94.62 102 ALA A N 1
ATOM 762 C CA . ALA A 1 102 ? 12.391 -0.576 1.076 1 94.62 102 ALA A CA 1
ATOM 763 C C . ALA A 1 102 ? 11.375 -0.001 2.061 1 94.62 102 ALA A C 1
ATOM 765 O O . ALA A 1 102 ? 11.523 1.136 2.518 1 94.62 102 ALA A O 1
ATOM 766 N N . GLN A 1 103 ? 10.367 -0.75 2.41 1 95.19 103 GLN A N 1
ATOM 767 C CA . GLN A 1 103 ? 9.242 -0.186 3.148 1 95.19 103 GLN A CA 1
ATOM 768 C C . GLN A 1 103 ? 9.539 -0.124 4.645 1 95.19 103 GLN A C 1
ATOM 770 O O . GLN A 1 103 ? 9 0.728 5.355 1 95.19 103 GLN A O 1
ATOM 775 N N . GLY A 1 104 ? 10.461 -0.908 5.141 1 91.94 104 GLY A N 1
ATOM 776 C CA . GLY A 1 104 ? 10.875 -0.816 6.531 1 91.94 104 GLY A CA 1
ATOM 777 C C . GLY A 1 104 ? 11.422 0.55 6.902 1 91.94 104 GLY A C 1
ATOM 778 O O . GLY A 1 104 ? 10.867 1.228 7.773 1 91.94 104 GLY A O 1
ATOM 779 N N . PRO A 1 105 ? 12.43 0.922 6.211 1 94.62 105 PRO A N 1
ATOM 780 C CA . PRO A 1 105 ? 13.023 2.23 6.48 1 94.62 105 PRO A CA 1
ATOM 781 C C . PRO A 1 105 ? 12.023 3.377 6.328 1 94.62 105 PRO A C 1
ATOM 783 O O . PRO A 1 105 ? 12.07 4.344 7.098 1 94.62 105 PRO A O 1
ATOM 786 N N . GLU A 1 106 ? 11.102 3.357 5.352 1 97.38 106 GLU A N 1
ATOM 787 C CA . GLU A 1 106 ? 10.109 4.414 5.164 1 97.38 106 GLU A CA 1
ATOM 788 C C . GLU A 1 106 ? 9.094 4.418 6.301 1 97.38 106 GLU A C 1
ATOM 790 O O . GLU A 1 106 ? 8.633 5.477 6.723 1 97.38 106 GLU A O 1
ATOM 795 N N . ILE A 1 107 ? 8.719 3.254 6.844 1 98.44 107 ILE A N 1
ATOM 796 C CA . ILE A 1 107 ? 7.867 3.176 8.023 1 98.44 107 ILE A CA 1
ATOM 797 C C . ILE A 1 107 ? 8.523 3.918 9.188 1 98.44 107 ILE A C 1
ATOM 799 O O . ILE A 1 107 ? 7.887 4.746 9.836 1 98.44 107 ILE A O 1
ATOM 803 N N . LYS A 1 108 ? 9.812 3.613 9.383 1 97.88 108 LYS A N 1
ATOM 804 C CA . LYS A 1 108 ? 10.531 4.273 10.469 1 97.88 108 LYS A CA 1
ATOM 805 C C . LYS A 1 108 ? 10.586 5.781 10.258 1 97.88 108 LYS A C 1
ATOM 807 O O . LYS A 1 108 ? 10.406 6.555 11.203 1 97.88 108 LYS A O 1
ATOM 812 N N . GLN A 1 109 ? 10.883 6.195 9.062 1 97.88 109 GLN A N 1
ATOM 813 C CA . GLN A 1 109 ? 10.906 7.617 8.734 1 97.88 109 GLN A CA 1
ATOM 814 C C . GLN A 1 109 ? 9.586 8.289 9.102 1 97.88 109 GLN A C 1
ATOM 816 O O . GLN A 1 109 ? 9.578 9.352 9.727 1 97.88 109 GLN A O 1
ATOM 821 N N . MET A 1 110 ? 8.43 7.758 8.75 1 98.62 110 MET A N 1
ATOM 822 C CA . MET A 1 110 ? 7.109 8.328 9.016 1 98.62 110 MET A CA 1
ATOM 823 C C . MET A 1 110 ? 6.785 8.273 10.508 1 98.62 110 MET A C 1
ATOM 825 O O . MET A 1 110 ? 6.191 9.203 11.047 1 98.62 110 MET A O 1
ATOM 829 N N . GLN A 1 111 ? 7.199 7.195 11.172 1 98.38 111 GLN A N 1
ATOM 830 C CA . GLN A 1 111 ? 6.996 7.105 12.617 1 98.38 111 GLN A CA 1
ATOM 831 C C . GLN A 1 111 ? 7.781 8.188 13.352 1 98.38 111 GLN A C 1
ATOM 833 O O . GLN A 1 111 ? 7.254 8.828 14.266 1 98.38 111 GLN A O 1
ATOM 838 N N . ASP A 1 112 ? 9.047 8.383 12.961 1 98.12 112 ASP A N 1
ATOM 839 C CA . ASP A 1 112 ? 9.867 9.43 13.57 1 98.12 112 ASP A CA 1
ATOM 840 C C . ASP A 1 112 ? 9.281 10.812 13.289 1 98.12 112 ASP A C 1
ATOM 842 O O . ASP A 1 112 ? 9.266 11.672 14.172 1 98.12 112 ASP A O 1
ATOM 846 N N . TRP A 1 113 ? 8.836 11.039 12.102 1 98.44 113 TRP A N 1
ATOM 847 C CA . TRP A 1 113 ? 8.211 12.312 11.742 1 98.44 113 TRP A CA 1
ATOM 848 C C . TRP A 1 113 ? 6.992 12.586 12.617 1 98.44 113 TRP A C 1
ATOM 850 O O . TRP A 1 113 ? 6.805 13.703 13.102 1 98.44 113 TRP A O 1
ATOM 860 N N . LEU A 1 114 ? 6.137 11.602 12.828 1 98.31 114 LEU A N 1
ATOM 861 C CA . LEU A 1 114 ? 4.926 11.75 13.625 1 98.31 114 LEU A CA 1
ATOM 862 C C . LEU A 1 114 ? 5.266 12.086 15.078 1 98.31 114 LEU A C 1
ATOM 864 O O . LEU A 1 114 ? 4.559 12.867 15.719 1 98.31 114 LEU A O 1
ATOM 868 N N . LYS A 1 115 ? 6.324 11.477 15.617 1 96.94 115 LYS A N 1
ATOM 869 C CA . LYS A 1 115 ? 6.754 11.773 16.984 1 96.94 115 LYS A CA 1
ATOM 870 C C . LYS A 1 115 ? 7.059 13.258 17.156 1 96.94 115 LYS A C 1
ATOM 872 O O . LYS A 1 115 ? 6.785 13.828 18.203 1 96.94 115 LYS A O 1
ATOM 877 N N . ASN A 1 116 ? 7.516 13.867 16.094 1 96.12 116 ASN A N 1
ATOM 878 C CA . ASN A 1 116 ? 7.98 15.25 16.156 1 96.12 116 ASN A CA 1
ATOM 879 C C . ASN A 1 116 ? 6.902 16.219 15.703 1 96.12 116 ASN A C 1
ATOM 881 O O . ASN A 1 116 ? 6.984 17.422 15.992 1 96.12 116 ASN A O 1
ATOM 885 N N . ASN A 1 117 ? 5.902 15.703 14.984 1 96.62 117 ASN A N 1
ATOM 886 C CA . ASN A 1 117 ? 5.031 16.656 14.297 1 96.62 117 ASN A CA 1
ATOM 887 C C . ASN A 1 117 ? 3.568 16.453 14.688 1 96.62 117 ASN A C 1
ATOM 889 O O . ASN A 1 117 ? 2.717 17.281 14.367 1 96.62 117 ASN A O 1
ATOM 893 N N . LYS A 1 118 ? 3.17 15.352 15.164 1 91 118 LYS A N 1
ATOM 894 C CA . LYS A 1 118 ? 1.796 15.164 15.625 1 91 118 LYS A CA 1
ATOM 895 C C . LYS A 1 118 ? 1.641 15.578 17.078 1 91 118 LYS A C 1
ATOM 897 O O . LYS A 1 118 ? 2.307 15.023 17.969 1 91 118 LYS A O 1
ATOM 902 N N . PRO A 1 119 ? 0.858 16.578 17.281 1 82.31 119 PRO A N 1
ATOM 903 C CA . PRO A 1 119 ? 0.664 17.031 18.656 1 82.31 119 PRO A CA 1
ATOM 904 C C . PRO A 1 119 ? 0.121 15.93 19.562 1 82.31 119 PRO A C 1
ATOM 906 O O . PRO A 1 119 ? -0.657 15.086 19.125 1 82.31 119 PRO A O 1
ATOM 909 N N . ALA A 1 120 ? 0.763 15.773 20.703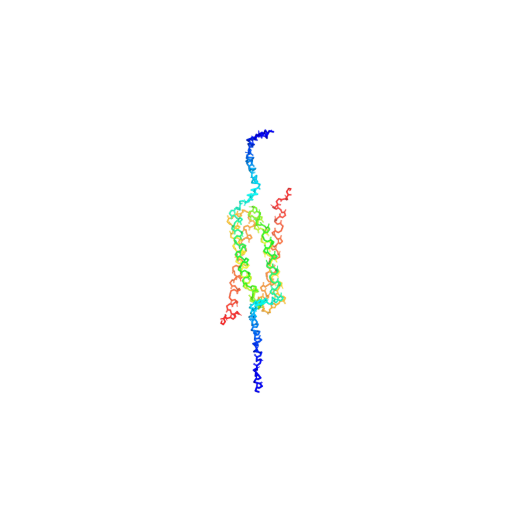 1 69.88 120 ALA A N 1
ATOM 910 C CA . ALA A 1 120 ? 0.262 14.828 21.688 1 69.88 120 ALA A CA 1
ATOM 911 C C . ALA A 1 120 ? -1.217 15.07 21.984 1 69.88 120 ALA A C 1
ATOM 913 O O . ALA A 1 120 ? -1.701 16.203 21.875 1 69.88 120 ALA A O 1
ATOM 914 N N . LYS A 1 121 ? -2.01 14.047 21.703 1 58.84 121 LYS A N 1
ATOM 915 C CA . LYS A 1 121 ? -3.41 14.219 22.078 1 58.84 121 LYS A CA 1
ATOM 916 C C . LYS A 1 121 ? -3.535 14.898 23.438 1 58.84 121 LYS A C 1
ATOM 918 O O . LYS A 1 121 ? -2.838 14.531 24.375 1 58.84 121 LYS A O 1
ATOM 923 N N . LYS A 1 122 ? -4.047 16.141 23.516 1 47.47 122 LYS A N 1
ATOM 924 C CA . LYS A 1 122 ? -4.348 16.766 24.797 1 47.47 122 LYS A CA 1
ATOM 925 C C . LYS A 1 122 ? -5.238 15.875 25.656 1 47.47 122 LYS A C 1
ATOM 927 O O . LYS A 1 122 ? -6.035 15.094 25.125 1 47.47 122 LYS A O 1
ATOM 932 N N . MET B 1 1 ? -93.562 3.23 42.812 1 30.23 1 MET B N 1
ATOM 933 C CA . MET B 1 1 ? -93.562 4.234 41.75 1 30.23 1 MET B CA 1
ATOM 934 C C . MET B 1 1 ? -92.188 4.605 41.344 1 30.23 1 MET B C 1
ATOM 936 O O . MET B 1 1 ? -91.312 4.883 42.188 1 30.23 1 MET B O 1
ATOM 940 N N . LYS B 1 2 ? -91.812 4.031 40.156 1 35.81 2 LYS B N 1
ATOM 941 C CA . LYS B 1 2 ? -90.5 3.723 39.531 1 35.81 2 LYS B CA 1
ATOM 942 C C . LYS B 1 2 ? -89.75 4.996 39.156 1 35.81 2 LYS B C 1
ATOM 944 O O . LYS B 1 2 ? -90.062 5.609 38.125 1 35.81 2 LYS B O 1
ATOM 949 N N . LYS B 1 3 ? -89.5 5.855 40.219 1 30.3 3 LYS B N 1
ATOM 950 C CA . LYS B 1 3 ? -88.875 7.145 39.969 1 30.3 3 LYS B CA 1
ATOM 951 C C . LYS B 1 3 ? -87.625 6.996 39.062 1 30.3 3 LYS B C 1
ATOM 953 O O . LYS B 1 3 ? -86.875 6.012 39.156 1 30.3 3 LYS B O 1
ATOM 958 N N . THR B 1 4 ? -87.625 7.609 37.906 1 38.44 4 THR B N 1
ATOM 959 C CA . THR B 1 4 ? -86.875 7.879 36.656 1 38.44 4 THR B CA 1
ATOM 960 C C . THR B 1 4 ? -85.5 8.477 36.938 1 38.44 4 THR B C 1
ATOM 962 O O . THR B 1 4 ? -85.438 9.633 37.375 1 38.44 4 THR B O 1
ATOM 965 N N . LEU B 1 5 ? -84.812 7.828 37.875 1 30.7 5 LEU B N 1
ATOM 966 C CA . LEU B 1 5 ? -83.688 8.672 38.312 1 30.7 5 LEU B CA 1
ATOM 967 C C . LEU B 1 5 ? -82.875 9.211 37.125 1 30.7 5 LEU B C 1
ATOM 969 O O . LEU B 1 5 ? -83 8.688 36 1 30.7 5 LEU B O 1
ATOM 973 N N . ILE B 1 6 ? -81.625 9.562 37.312 1 29.42 6 ILE B N 1
ATOM 974 C CA . ILE B 1 6 ? -80.625 10.609 37.375 1 29.42 6 ILE B CA 1
ATOM 975 C C . ILE B 1 6 ? -79.688 10.469 36.219 1 29.42 6 ILE B C 1
ATOM 977 O O . ILE B 1 6 ? -78.875 9.508 36.188 1 29.42 6 ILE B O 1
ATOM 981 N N . LEU B 1 7 ? -80.062 10.594 34.938 1 34.06 7 LEU B N 1
ATOM 982 C CA . LEU B 1 7 ? -79.125 10.211 33.906 1 34.06 7 LEU B CA 1
ATOM 983 C C . LEU B 1 7 ? -78.062 11.289 33.719 1 34.06 7 LEU B C 1
ATOM 985 O O . LEU B 1 7 ? -78.312 12.398 33.281 1 34.06 7 LEU B O 1
ATOM 989 N N . THR B 1 8 ? -77.312 11.695 34.812 1 28.23 8 THR B N 1
ATOM 990 C CA . THR B 1 8 ? -76.375 12.805 34.688 1 28.23 8 THR B CA 1
ATOM 991 C C . THR B 1 8 ? -75.312 12.508 33.625 1 28.23 8 THR B C 1
ATOM 993 O O . THR B 1 8 ? -74.625 11.469 33.688 1 28.23 8 THR B O 1
ATOM 996 N N . ALA B 1 9 ? -75.438 13.094 32.531 1 30.31 9 ALA B N 1
ATOM 997 C CA . ALA B 1 9 ? -74.688 13.07 31.281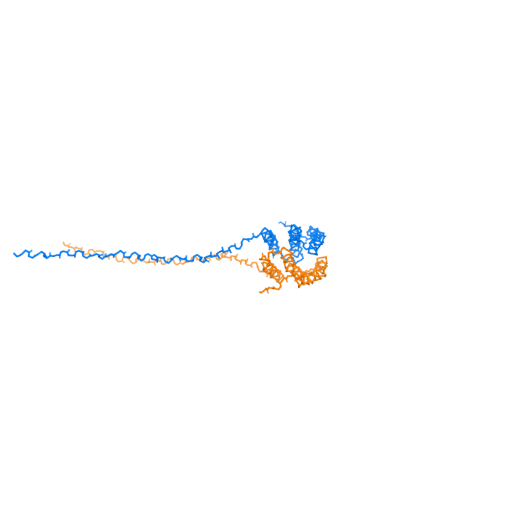 1 30.31 9 ALA B CA 1
ATOM 998 C C . ALA B 1 9 ? -73.312 13.688 31.453 1 30.31 9 ALA B C 1
ATOM 1000 O O . ALA B 1 9 ? -72.562 13.836 30.484 1 30.31 9 ALA B O 1
ATOM 1001 N N . LEU B 1 10 ? -72.625 13.453 32.656 1 28.75 10 LEU B N 1
ATOM 1002 C CA . LEU B 1 10 ? -71.5 14.383 32.781 1 28.75 10 LEU B CA 1
ATOM 1003 C C . LEU B 1 10 ? -70.5 14.203 31.609 1 28.75 10 LEU B C 1
ATOM 1005 O O . LEU B 1 10 ? -70.312 13.078 31.172 1 28.75 10 LEU B O 1
ATOM 1009 N N . LEU B 1 11 ? -70.25 15.305 30.875 1 29.75 11 LEU B N 1
ATOM 1010 C CA . LEU B 1 11 ? -69.5 15.781 29.719 1 29.75 11 LEU B CA 1
ATOM 1011 C C . LEU B 1 11 ? -68 15.57 29.891 1 29.75 11 LEU B C 1
ATOM 1013 O O . LEU B 1 11 ? -67.375 16.266 30.688 1 29.75 11 LEU B O 1
ATOM 1017 N N . SER B 1 12 ? -67.562 14.352 30.391 1 30.41 12 SER B N 1
ATOM 1018 C CA . SER B 1 12 ? -66.125 14.359 30.719 1 30.41 12 SER B CA 1
ATOM 1019 C C . SER B 1 12 ? -65.312 14.727 29.5 1 30.41 12 SER B C 1
ATOM 1021 O O . SER B 1 12 ? -65.562 14.281 28.391 1 30.41 12 SER B O 1
ATOM 1023 N N . GLY B 1 13 ? -64.875 15.977 29.438 1 27 13 GLY B N 1
ATOM 1024 C CA . GLY B 1 13 ? -63.938 16.625 28.516 1 27 13 GLY B CA 1
ATOM 1025 C C . GLY B 1 13 ? -62.625 15.883 28.344 1 27 13 GLY B C 1
ATOM 1026 O O . GLY B 1 13 ? -62 15.492 29.328 1 27 13 GLY B O 1
ATOM 1027 N N . VAL B 1 14 ? -62.531 14.992 27.312 1 30.42 14 VAL B N 1
ATOM 1028 C CA . VAL B 1 14 ? -61.406 14.211 26.859 1 30.42 14 VAL B CA 1
ATOM 1029 C C . VAL B 1 14 ? -60.219 15.133 26.594 1 30.42 14 VAL B C 1
ATOM 1031 O O . VAL B 1 14 ? -60.25 15.953 25.672 1 30.42 14 VAL B O 1
ATOM 1034 N N . MET B 1 15 ? -59.719 15.797 27.672 1 30.27 15 MET B N 1
ATOM 1035 C CA . MET B 1 15 ? -58.562 16.625 27.344 1 30.27 15 MET B CA 1
ATOM 1036 C C . MET B 1 15 ? -57.469 15.789 26.641 1 30.27 15 MET B C 1
ATOM 1038 O O . MET B 1 15 ? -57.156 14.688 27.094 1 30.27 15 MET B O 1
ATOM 1042 N N . THR B 1 16 ? -57.469 15.867 25.312 1 31.27 16 THR B N 1
ATOM 1043 C CA . THR B 1 16 ? -56.438 15.336 24.422 1 31.27 16 THR B CA 1
ATOM 1044 C C . THR B 1 16 ? -55.062 15.828 24.828 1 31.27 16 THR B C 1
ATOM 1046 O O . THR B 1 16 ? -54.844 17.047 24.938 1 31.27 16 THR B O 1
ATOM 1049 N N . PHE B 1 17 ? -54.438 15.25 25.906 1 30.69 17 PHE B N 1
ATOM 1050 C CA . PHE B 1 17 ? -53.031 15.555 26.188 1 30.69 17 PHE B CA 1
ATOM 1051 C C . PHE B 1 17 ? -52.188 15.461 24.922 1 30.69 17 PHE B C 1
ATOM 1053 O O . PHE B 1 17 ? -52.062 14.383 24.344 1 30.69 17 PHE B O 1
ATOM 1060 N N . GLY B 1 18 ? -52.25 16.438 24 1 31.83 18 GLY B N 1
ATOM 1061 C CA . GLY B 1 18 ? -51.375 16.484 22.844 1 31.83 18 GLY B CA 1
ATOM 1062 C C . GLY B 1 18 ? -49.906 16.5 23.234 1 31.83 18 GLY B C 1
ATOM 1063 O O . GLY B 1 18 ? -49.031 16.688 22.391 1 31.83 18 GLY B O 1
ATOM 1064 N N . ALA B 1 19 ? -49.469 16.422 24.453 1 32.19 19 ALA B N 1
ATOM 1065 C CA . ALA B 1 19 ? -48.094 16.922 24.438 1 32.19 19 ALA B CA 1
ATOM 1066 C C . ALA B 1 19 ? -47.219 16.031 23.578 1 32.19 19 ALA B C 1
ATOM 1068 O O . ALA B 1 19 ? -46.969 14.875 23.922 1 32.19 19 ALA B O 1
ATOM 1069 N N . VAL B 1 20 ? -47.438 15.766 22.297 1 31.69 20 VAL B N 1
ATOM 1070 C CA . VAL B 1 20 ? -46.344 15.062 21.625 1 31.69 20 VAL B CA 1
ATOM 1071 C C . VAL B 1 20 ? -45 15.734 21.938 1 31.69 20 VAL B C 1
ATOM 1073 O O . VAL B 1 20 ? -44.906 16.969 21.875 1 31.69 20 VAL B O 1
ATOM 1076 N N . ALA B 1 21 ? -44.375 15.289 23.031 1 34.25 21 ALA B N 1
ATOM 1077 C CA . ALA B 1 21 ? -43 15.609 23.297 1 34.25 21 ALA B CA 1
ATOM 1078 C C . ALA B 1 21 ? -42.188 15.664 22 1 34.25 21 ALA B C 1
ATOM 1080 O O . ALA B 1 21 ? -42.438 14.914 21.062 1 34.25 21 ALA B O 1
ATOM 1081 N N . ASN B 1 22 ? -41.719 16.828 21.578 1 36.09 22 ASN B N 1
ATOM 1082 C CA . ASN B 1 22 ? -40.688 17.094 20.594 1 36.09 22 ASN B CA 1
ATOM 1083 C C . ASN B 1 22 ? -39.531 16.125 20.734 1 36.09 22 ASN B C 1
ATOM 1085 O O . ASN B 1 22 ? -38.938 15.992 21.812 1 36.09 22 ASN B O 1
ATOM 1089 N N . PRO B 1 23 ? -39.562 14.93 20.094 1 36.47 23 PRO B N 1
ATOM 1090 C CA . PRO B 1 23 ? -38.312 14.18 20.141 1 36.47 23 PRO B CA 1
ATOM 1091 C C . PRO B 1 23 ? -37.062 15.078 20.062 1 36.47 23 PRO B C 1
ATOM 1093 O O . PRO B 1 23 ? -37 15.961 19.203 1 36.47 23 PRO B O 1
ATOM 1096 N N . VAL B 1 24 ? -36.594 15.555 21.062 1 32.44 24 VAL B N 1
ATOM 1097 C CA . VAL B 1 24 ? -35.219 16.047 21.125 1 32.44 24 VAL B CA 1
ATOM 1098 C C . VAL B 1 24 ? -34.312 15.25 20.172 1 32.44 24 VAL B C 1
ATOM 1100 O O . VAL B 1 24 ? -34.25 14.023 20.281 1 32.44 24 VAL B O 1
ATOM 1103 N N . LEU B 1 25 ? -34.219 15.68 18.938 1 35 25 LEU B N 1
ATOM 1104 C CA . LEU B 1 25 ? -33.219 15.391 17.922 1 35 25 LEU B CA 1
ATOM 1105 C C . LEU B 1 25 ? -31.844 15.203 18.547 1 35 25 LEU B C 1
ATOM 1107 O O . LEU B 1 25 ? -31.203 16.172 18.922 1 35 25 LEU B O 1
ATOM 1111 N N . LEU B 1 26 ? -31.75 14.539 19.578 1 35.22 26 LEU B N 1
ATOM 1112 C CA . LEU B 1 26 ? -30.359 14.219 19.906 1 35.22 26 LEU B CA 1
ATOM 1113 C C . LEU B 1 26 ? -29.578 13.789 18.672 1 35.22 26 LEU B C 1
ATOM 1115 O O . LEU B 1 26 ? -28.484 13.242 18.781 1 35.22 26 LEU B O 1
ATOM 1119 N N . SER B 1 27 ? -30.359 13.492 17.641 1 39 27 SER B N 1
ATOM 1120 C CA . SER B 1 27 ? -29.453 12.953 16.641 1 39 27 SER B CA 1
ATOM 1121 C C . SER B 1 27 ? -28.266 13.898 16.406 1 39 27 SER B C 1
ATOM 1123 O O . SER B 1 27 ? -28.391 14.875 15.664 1 39 27 SER B O 1
ATOM 1125 N N . GLY B 1 28 ? -27.828 14.523 17.359 1 34.66 28 GLY B N 1
ATOM 1126 C CA . GLY B 1 28 ? -26.547 15.109 16.984 1 34.66 28 GLY B CA 1
ATOM 1127 C C . GLY B 1 28 ? -25.75 14.234 16.031 1 34.66 28 GLY B C 1
ATOM 1128 O O . GLY B 1 28 ? -24.984 13.383 16.469 1 34.66 28 GLY B O 1
ATOM 1129 N N . ASP B 1 29 ? -26.266 13.523 15.133 1 39.59 29 ASP B N 1
ATOM 1130 C CA . ASP B 1 29 ? -25.516 13.172 13.93 1 39.59 29 ASP B CA 1
ATOM 1131 C C . ASP B 1 29 ? -24.531 14.273 13.555 1 39.59 29 ASP B C 1
ATOM 1133 O O . ASP B 1 29 ? -24.875 15.188 12.797 1 39.59 29 ASP B O 1
ATOM 1137 N N . MET B 1 30 ? -23.969 15.039 14.359 1 37.94 30 MET B N 1
ATOM 1138 C CA . MET B 1 30 ? -22.75 15.68 13.875 1 37.94 30 MET B CA 1
ATOM 1139 C C . MET B 1 30 ? -22.062 14.82 12.82 1 37.94 30 MET B C 1
ATOM 1141 O O . MET B 1 30 ? -21.391 13.844 13.156 1 37.94 30 MET B O 1
ATOM 1145 N N . HIS B 1 31 ? -22.641 14.188 11.898 1 46.19 31 HIS B N 1
ATOM 1146 C CA . HIS B 1 31 ? -22 13.844 10.633 1 46.19 31 HIS B CA 1
ATOM 1147 C C . HIS B 1 31 ? -20.719 14.648 10.422 1 46.19 31 HIS B C 1
ATOM 1149 O O . HIS B 1 31 ? -20.766 15.836 10.109 1 46.19 31 HIS B O 1
ATOM 1155 N N . ALA B 1 32 ? -19.844 14.5 11.289 1 53.09 32 ALA B N 1
ATOM 1156 C CA . ALA B 1 32 ? -18.531 15.117 11.117 1 53.09 32 ALA B CA 1
ATOM 1157 C C . ALA B 1 32 ? -18.281 15.461 9.648 1 53.09 32 ALA B C 1
ATOM 1159 O O . ALA B 1 32 ? -18.5 14.633 8.766 1 53.09 32 ALA B O 1
ATOM 1160 N N . VAL B 1 33 ? -18.578 16.578 9.078 1 59.66 33 VAL B N 1
ATOM 1161 C CA . VAL B 1 33 ? -18.281 17.125 7.754 1 59.66 33 VAL B CA 1
ATOM 1162 C C . VAL B 1 33 ? -16.938 16.594 7.266 1 59.66 33 VAL B C 1
ATOM 1164 O O . VAL B 1 33 ? -15.914 16.797 7.914 1 59.66 33 VAL B O 1
ATOM 1167 N N . THR B 1 34 ? -17 15.523 6.555 1 85.94 34 THR B N 1
ATOM 1168 C CA . THR B 1 34 ? -15.805 15.016 5.891 1 85.94 34 THR B CA 1
ATOM 1169 C C . THR B 1 34 ? -15.18 16.094 5.008 1 85.94 34 THR B C 1
ATOM 1171 O O . THR B 1 34 ? -15.875 16.719 4.199 1 85.94 34 THR B O 1
ATOM 1174 N N . THR B 1 35 ? -14.047 16.641 5.348 1 93.81 35 THR B N 1
ATOM 1175 C CA . THR B 1 35 ? -13.312 17.594 4.531 1 93.81 35 THR B CA 1
ATOM 1176 C C . THR B 1 35 ? -12.992 17.016 3.162 1 93.81 35 THR B C 1
ATOM 1178 O O . THR B 1 35 ? -13.094 15.797 2.963 1 93.81 35 THR B O 1
ATOM 1181 N N . PRO B 1 36 ? -12.656 17.812 2.172 1 95.88 36 PRO B N 1
ATOM 1182 C CA . PRO B 1 36 ? -12.289 17.281 0.856 1 95.88 36 PRO B CA 1
ATOM 1183 C C . PRO B 1 36 ? -11.141 16.281 0.921 1 95.88 36 PRO B C 1
ATOM 1185 O O . PRO B 1 36 ? -11.156 15.273 0.22 1 95.88 36 PRO B O 1
ATOM 1188 N N . VAL B 1 37 ? -10.109 16.562 1.752 1 96.62 37 VAL B N 1
ATOM 1189 C CA . VAL B 1 37 ? -8.977 15.648 1.871 1 96.62 37 VAL B CA 1
ATOM 1190 C C . VAL B 1 37 ? -9.461 14.312 2.434 1 96.62 37 VAL B C 1
ATOM 1192 O O . VAL B 1 37 ? -9.102 13.25 1.923 1 96.62 37 VAL B O 1
ATOM 1195 N N . GLN B 1 38 ? -10.297 14.305 3.441 1 96.75 38 GLN B N 1
ATOM 1196 C CA . GLN B 1 38 ? -10.82 13.07 4.023 1 96.75 38 GLN B CA 1
ATOM 1197 C C . GLN B 1 38 ? -11.648 12.289 3.002 1 96.75 38 GLN B C 1
ATOM 1199 O O . GLN B 1 38 ? -11.547 11.062 2.926 1 96.75 38 GLN B O 1
ATOM 1204 N N . LYS B 1 39 ? -12.406 13.07 2.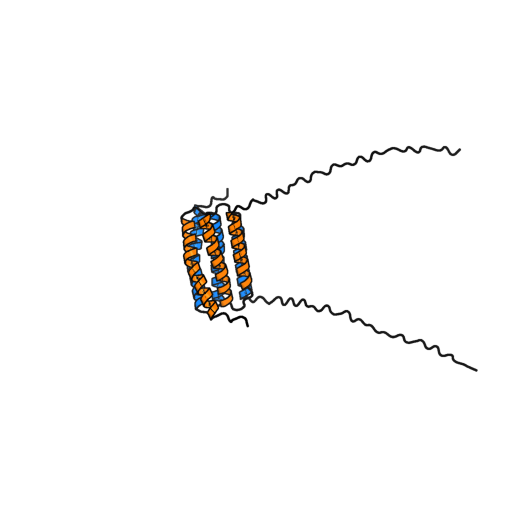289 1 97.25 39 LYS B N 1
ATOM 1205 C CA . LYS B 1 39 ? -13.219 12.422 1.265 1 97.25 39 LYS B CA 1
ATOM 1206 C C . LYS B 1 39 ? -12.344 11.773 0.197 1 97.25 39 LYS B C 1
ATOM 1208 O O . LYS B 1 39 ? -12.578 10.633 -0.197 1 97.25 39 LYS B O 1
ATOM 1213 N N . GLU B 1 40 ? -11.367 12.438 -0.352 1 98 40 GLU B N 1
ATOM 1214 C CA . GLU B 1 40 ? -10.5 11.906 -1.401 1 98 40 GLU B CA 1
ATOM 1215 C C . GLU B 1 40 ? -9.672 10.734 -0.892 1 98 40 GLU B C 1
ATOM 1217 O O . GLU B 1 40 ? -9.492 9.742 -1.6 1 98 40 GLU B O 1
ATOM 1222 N N . LEU B 1 41 ? -9.172 10.836 0.359 1 98.06 41 LEU B N 1
ATOM 1223 C CA . LEU B 1 41 ? -8.438 9.711 0.935 1 98.06 41 LEU B CA 1
ATOM 1224 C C . LEU B 1 41 ? -9.344 8.508 1.124 1 98.06 41 LEU B C 1
ATOM 1226 O O . LEU B 1 41 ? -8.938 7.371 0.849 1 98.06 41 LEU B O 1
ATOM 1230 N N . GLY B 1 42 ? -10.539 8.742 1.67 1 97.5 42 GLY B N 1
ATOM 1231 C CA . GLY B 1 42 ? -11.5 7.668 1.829 1 97.5 42 GLY B CA 1
ATOM 1232 C C . GLY B 1 42 ? -11.836 6.969 0.525 1 97.5 42 GLY B C 1
ATOM 1233 O O . GLY B 1 42 ? -11.867 5.738 0.465 1 97.5 42 GLY B O 1
ATOM 1234 N N . ASP B 1 43 ? -12.125 7.742 -0.53 1 98.19 43 ASP B N 1
ATOM 1235 C CA . ASP B 1 43 ? -12.43 7.18 -1.844 1 98.19 43 ASP B CA 1
ATOM 1236 C C . ASP B 1 43 ? -11.258 6.359 -2.371 1 98.19 43 ASP B C 1
ATOM 1238 O O . ASP B 1 43 ? -11.445 5.27 -2.914 1 98.19 43 ASP B O 1
ATOM 1242 N N . SER B 1 44 ? -10.055 6.902 -2.24 1 98.62 44 SER B N 1
ATOM 1243 C CA . SER B 1 44 ? -8.859 6.199 -2.682 1 98.62 44 SER B CA 1
ATOM 1244 C C . SER B 1 44 ? -8.688 4.879 -1.942 1 98.62 44 SER B C 1
ATOM 1246 O O . SER B 1 44 ? -8.391 3.85 -2.557 1 98.62 44 SER B O 1
ATOM 1248 N N . MET B 1 45 ? -8.898 4.898 -0.625 1 98.19 45 MET B N 1
ATOM 1249 C CA . MET B 1 45 ? -8.797 3.691 0.193 1 98.19 45 MET B CA 1
ATOM 1250 C C . MET B 1 45 ? -9.82 2.65 -0.243 1 98.19 45 MET B C 1
ATOM 1252 O O . MET B 1 45 ? -9.492 1.469 -0.373 1 98.19 45 MET B O 1
ATOM 1256 N N . MET B 1 46 ? -11.008 3.107 -0.526 1 97.62 46 MET B N 1
ATOM 1257 C CA . MET B 1 46 ? -12.07 2.191 -0.938 1 97.62 46 MET B CA 1
ATOM 1258 C C . MET B 1 46 ? -11.75 1.566 -2.291 1 97.62 46 MET B C 1
ATOM 1260 O O . MET B 1 46 ? -11.922 0.361 -2.48 1 97.62 46 MET B O 1
ATOM 1264 N N . ARG B 1 47 ? -11.266 2.354 -3.23 1 98.5 47 ARG B N 1
ATOM 1265 C CA . ARG B 1 47 ? -10.914 1.823 -4.543 1 98.5 47 ARG B CA 1
ATOM 1266 C C . ARG B 1 47 ? -9.781 0.806 -4.438 1 98.5 47 ARG B C 1
ATOM 1268 O O . ARG B 1 47 ? -9.844 -0.262 -5.051 1 98.5 47 ARG B O 1
ATOM 1275 N N . MET B 1 48 ? -8.781 1.104 -3.619 1 98.75 48 MET B N 1
ATOM 1276 C CA . MET B 1 48 ? -7.672 0.176 -3.4 1 98.75 48 MET B CA 1
ATOM 1277 C C . MET B 1 48 ? -8.172 -1.135 -2.803 1 98.75 48 MET B C 1
ATOM 1279 O O . MET B 1 48 ? -7.812 -2.215 -3.277 1 98.75 48 MET B O 1
ATOM 1283 N N . HIS B 1 49 ? -9.016 -1.029 -1.772 1 98.12 49 HIS B N 1
ATOM 1284 C CA . HIS B 1 49 ? -9.547 -2.219 -1.118 1 98.12 49 HIS B CA 1
ATOM 1285 C C . HIS B 1 49 ? -10.383 -3.053 -2.088 1 98.12 49 HIS B C 1
ATOM 1287 O O . HIS B 1 49 ? -10.234 -4.277 -2.143 1 98.12 49 HIS B O 1
ATOM 1293 N N . ASP B 1 50 ? -11.219 -2.398 -2.84 1 98.06 50 ASP B N 1
ATOM 1294 C CA . ASP B 1 50 ? -12.062 -3.105 -3.803 1 98.06 50 ASP B CA 1
ATOM 1295 C C . ASP B 1 50 ? -11.211 -3.828 -4.848 1 98.06 50 ASP B C 1
ATOM 1297 O O . ASP B 1 50 ? -11.453 -4.996 -5.156 1 98.06 50 ASP B O 1
ATOM 1301 N N . ASP B 1 51 ? -10.258 -3.139 -5.363 1 98.5 51 ASP B N 1
ATOM 1302 C CA . ASP B 1 51 ? -9.398 -3.723 -6.395 1 98.5 51 ASP B CA 1
ATOM 1303 C C . ASP B 1 51 ? -8.562 -4.863 -5.828 1 98.5 51 ASP B C 1
ATOM 1305 O O . ASP B 1 51 ? -8.336 -5.871 -6.504 1 98.5 51 ASP B O 1
ATOM 1309 N N . MET B 1 52 ? -8.094 -4.77 -4.605 1 98.62 52 MET B N 1
ATOM 1310 C CA . MET B 1 52 ? -7.34 -5.852 -3.98 1 98.62 52 MET B CA 1
ATOM 1311 C C . MET B 1 52 ? -8.242 -7.047 -3.689 1 98.62 52 MET B C 1
ATOM 1313 O O . MET B 1 52 ? -7.832 -8.195 -3.871 1 98.62 52 MET B O 1
ATOM 1317 N N . ALA B 1 53 ? -9.453 -6.789 -3.217 1 97.44 53 ALA B N 1
ATOM 1318 C CA . ALA B 1 53 ? -10.391 -7.855 -2.881 1 97.44 53 ALA B CA 1
ATOM 1319 C C . ALA B 1 53 ? -10.68 -8.734 -4.094 1 97.44 53 ALA B C 1
ATOM 1321 O O . ALA B 1 53 ? -10.852 -9.953 -3.961 1 97.44 53 ALA B O 1
ATOM 1322 N N . LYS B 1 54 ? -10.68 -8.172 -5.27 1 97.38 54 LYS B N 1
ATOM 1323 C CA . LYS B 1 54 ? -10.945 -8.906 -6.504 1 97.38 54 LYS B CA 1
ATOM 1324 C C . LYS B 1 54 ? -9.852 -9.938 -6.781 1 97.38 54 LYS B C 1
ATOM 1326 O O . LYS B 1 54 ? -10.062 -10.875 -7.551 1 97.38 54 LYS B O 1
ATOM 1331 N N . THR B 1 55 ? -8.703 -9.734 -6.215 1 97.19 55 THR B N 1
ATOM 1332 C CA . THR B 1 55 ? -7.566 -10.594 -6.516 1 97.19 55 THR B CA 1
ATOM 1333 C C . THR B 1 55 ? -7.52 -11.789 -5.559 1 97.19 55 THR B C 1
ATOM 1335 O O . THR B 1 55 ? -6.746 -12.727 -5.762 1 97.19 55 THR B O 1
ATOM 1338 N N . LEU B 1 56 ? -8.406 -11.852 -4.516 1 96.44 56 LEU B N 1
ATOM 1339 C CA . LEU B 1 56 ? -8.32 -12.836 -3.439 1 96.44 56 LEU B CA 1
ATOM 1340 C C . LEU B 1 56 ? -8.789 -14.203 -3.914 1 96.44 56 LEU B C 1
ATOM 1342 O O . LEU B 1 56 ? -8.5 -15.219 -3.271 1 96.44 56 LEU B O 1
ATOM 1346 N N . SER B 1 57 ? -9.477 -14.289 -5.043 1 95.19 57 SER B N 1
ATOM 1347 C CA . SER B 1 57 ? -9.945 -15.57 -5.559 1 95.19 57 SER B CA 1
ATOM 1348 C C . SER B 1 57 ? -8.859 -16.281 -6.355 1 95.19 57 SER B C 1
ATOM 1350 O O . SER B 1 57 ? -9 -17.453 -6.695 1 95.19 57 SER B O 1
ATOM 1352 N N . GLU B 1 58 ? -7.789 -15.57 -6.668 1 96.12 58 GLU B N 1
ATOM 1353 C CA . GLU B 1 58 ? -6.68 -16.172 -7.402 1 96.12 58 GLU B CA 1
ATOM 1354 C C . GLU B 1 58 ? -5.98 -17.234 -6.578 1 96.12 58 GLU B C 1
ATOM 1356 O O . GLU B 1 58 ? -5.621 -17 -5.422 1 96.12 58 GLU B O 1
ATOM 1361 N N . GLN B 1 59 ? -5.734 -18.359 -7.156 1 93.5 59 GLN B N 1
ATOM 1362 C CA . GLN B 1 59 ? -5.211 -19.516 -6.43 1 93.5 59 GLN B CA 1
ATOM 1363 C C . GLN B 1 59 ? -3.686 -19.562 -6.488 1 93.5 59 GLN B C 1
ATOM 1365 O O . GLN B 1 59 ? -3.037 -20.062 -5.57 1 93.5 59 GLN B O 1
ATOM 1370 N N . ASN B 1 60 ? -3.107 -19.156 -7.582 1 96.62 60 ASN B N 1
ATOM 1371 C CA . ASN B 1 60 ? -1.655 -19.109 -7.711 1 96.62 60 ASN B CA 1
ATOM 1372 C C . ASN B 1 60 ? -1.058 -17.969 -6.887 1 96.62 60 ASN B C 1
ATOM 1374 O O . ASN B 1 60 ? -1.335 -16.797 -7.141 1 96.62 60 ASN B O 1
ATOM 1378 N N . ALA B 1 61 ? -0.245 -18.234 -5.957 1 97.88 61 ALA B N 1
ATOM 1379 C CA . ALA B 1 61 ? 0.275 -17.25 -5.004 1 97.88 61 ALA B CA 1
ATOM 1380 C C . ALA B 1 61 ? 1.028 -16.141 -5.719 1 97.88 61 ALA B C 1
ATOM 1382 O O . ALA B 1 61 ? 0.923 -14.969 -5.344 1 97.88 61 ALA B O 1
ATOM 1383 N N . ASP B 1 62 ? 1.796 -16.5 -6.727 1 98.69 62 ASP B N 1
ATOM 1384 C CA . ASP B 1 62 ? 2.572 -15.5 -7.449 1 98.69 62 ASP B CA 1
ATOM 1385 C C . ASP B 1 62 ? 1.658 -14.531 -8.195 1 98.69 62 ASP B C 1
ATOM 1387 O O . ASP B 1 62 ? 1.898 -13.328 -8.203 1 98.69 62 ASP B O 1
ATOM 1391 N N . ILE B 1 63 ? 0.611 -15.055 -8.852 1 98.5 63 ILE B N 1
ATOM 1392 C CA . ILE B 1 63 ? -0.323 -14.219 -9.594 1 98.5 63 ILE B CA 1
ATOM 1393 C C . ILE B 1 63 ? -1.143 -13.367 -8.625 1 98.5 63 ILE B C 1
ATOM 1395 O O . ILE B 1 63 ? -1.339 -12.172 -8.852 1 98.5 63 ILE B O 1
ATOM 1399 N N . ALA B 1 64 ? -1.58 -14 -7.527 1 98.31 64 ALA B N 1
ATOM 1400 C CA . ALA B 1 64 ? -2.318 -13.25 -6.512 1 98.31 64 ALA B CA 1
ATOM 1401 C C . ALA B 1 64 ? -1.479 -12.102 -5.961 1 98.31 64 ALA B C 1
ATOM 1403 O O . ALA B 1 64 ? -1.983 -10.992 -5.773 1 98.31 64 ALA B O 1
ATOM 1404 N N . PHE B 1 65 ? -0.232 -12.406 -5.715 1 98.81 65 PHE B N 1
ATOM 1405 C CA . PHE B 1 65 ? 0.683 -11.391 -5.219 1 98.81 65 PHE B CA 1
ATOM 1406 C C . PHE B 1 65 ? 0.833 -10.258 -6.227 1 98.81 65 PHE B C 1
ATOM 1408 O O . PHE B 1 65 ? 0.669 -9.086 -5.883 1 98.81 65 PHE B O 1
ATOM 1415 N N . ALA B 1 66 ? 1.102 -10.523 -7.41 1 98.81 66 ALA B N 1
ATOM 1416 C CA . ALA B 1 66 ? 1.301 -9.508 -8.438 1 98.81 66 ALA B CA 1
ATOM 1417 C C . ALA B 1 66 ? 0.05 -8.648 -8.609 1 98.81 66 ALA B C 1
ATOM 1419 O O . ALA B 1 66 ? 0.128 -7.418 -8.609 1 98.81 66 ALA B O 1
ATOM 1420 N N . GLU B 1 67 ? -1.116 -9.242 -8.75 1 98.69 67 GLU B N 1
ATOM 1421 C CA . GLU B 1 67 ? -2.359 -8.508 -8.953 1 98.69 67 GLU B CA 1
ATOM 1422 C C . GLU B 1 67 ? -2.701 -7.656 -7.73 1 98.69 67 GLU B C 1
ATOM 1424 O O . GLU B 1 67 ? -3.062 -6.488 -7.863 1 98.69 67 GLU B O 1
ATOM 1429 N N . GLY B 1 68 ? -2.551 -8.297 -6.539 1 98.69 68 GLY B N 1
ATOM 1430 C CA . GLY B 1 68 ? -2.812 -7.551 -5.316 1 98.69 68 GLY B CA 1
ATOM 1431 C C . GLY B 1 68 ? -1.871 -6.379 -5.113 1 98.69 68 GLY B C 1
ATOM 1432 O O . GLY B 1 68 ? -2.291 -5.309 -4.676 1 98.69 68 GLY B O 1
ATOM 1433 N N . MET B 1 69 ? -0.604 -6.535 -5.449 1 98.88 69 MET B N 1
ATOM 1434 C CA . MET B 1 69 ? 0.393 -5.488 -5.258 1 98.88 69 MET B CA 1
ATOM 1435 C C . MET B 1 69 ? 0.221 -4.379 -6.293 1 98.88 69 MET B C 1
ATOM 1437 O O . MET B 1 69 ? 0.507 -3.213 -6.012 1 98.88 69 MET B O 1
ATOM 1441 N N . ILE B 1 70 ? -0.274 -4.699 -7.5 1 98.88 70 ILE B N 1
ATOM 1442 C CA . ILE B 1 70 ? -0.592 -3.648 -8.461 1 98.88 70 ILE B CA 1
ATOM 1443 C C . ILE B 1 70 ? -1.661 -2.725 -7.887 1 98.88 70 ILE B C 1
ATOM 1445 O O . ILE B 1 70 ? -1.502 -1.502 -7.891 1 98.88 70 ILE B O 1
ATOM 1449 N N . ALA B 1 71 ? -2.787 -3.316 -7.402 1 98.88 71 ALA B N 1
ATOM 1450 C CA . ALA B 1 71 ? -3.848 -2.529 -6.777 1 98.88 71 ALA B CA 1
ATOM 1451 C C . ALA B 1 71 ? -3.309 -1.723 -5.598 1 98.88 71 ALA B C 1
ATOM 1453 O O . ALA B 1 71 ? -3.631 -0.542 -5.449 1 98.88 71 ALA B O 1
ATOM 1454 N N . HIS B 1 72 ? -2.48 -2.354 -4.695 1 98.94 72 HIS B N 1
ATOM 1455 C CA . HIS B 1 72 ? -1.852 -1.712 -3.543 1 98.94 72 HIS B CA 1
ATOM 1456 C C . HIS B 1 72 ? -1.016 -0.51 -3.971 1 98.94 72 HIS B C 1
ATOM 1458 O O . HIS B 1 72 ? -1.135 0.572 -3.393 1 98.94 72 HIS B O 1
ATOM 1464 N N . HIS B 1 73 ? -0.162 -0.697 -5.02 1 98.88 73 HIS B N 1
ATOM 1465 C CA . HIS B 1 73 ? 0.721 0.357 -5.508 1 98.88 73 HIS B CA 1
ATOM 1466 C C . HIS B 1 73 ? -0.076 1.497 -6.133 1 98.88 73 HIS B C 1
ATOM 1468 O O . HIS B 1 73 ? 0.269 2.668 -5.961 1 98.88 73 HIS B O 1
ATOM 1474 N N . LYS B 1 74 ? -1.122 1.211 -6.891 1 98.81 74 LYS B N 1
ATOM 1475 C CA . LYS B 1 74 ? -1.973 2.256 -7.449 1 98.81 74 LYS B CA 1
ATOM 1476 C C . LYS B 1 74 ? -2.613 3.096 -6.348 1 98.81 74 LYS B C 1
ATOM 1478 O O . LYS B 1 74 ? -2.715 4.316 -6.473 1 98.81 74 LYS B O 1
ATOM 1483 N N . GLY B 1 75 ? -3.031 2.436 -5.297 1 98.75 75 GLY B N 1
ATOM 1484 C CA . GLY B 1 75 ? -3.531 3.156 -4.137 1 98.75 75 GLY B CA 1
ATOM 1485 C C . GLY B 1 75 ? -2.502 4.082 -3.521 1 98.75 75 GLY B C 1
ATOM 1486 O O . GLY B 1 75 ? -2.82 5.211 -3.146 1 98.75 75 GLY B O 1
ATOM 1487 N N . ALA B 1 76 ? -1.235 3.611 -3.416 1 98.81 76 ALA B N 1
ATOM 1488 C CA . ALA B 1 76 ? -0.161 4.434 -2.865 1 98.81 76 ALA B CA 1
ATOM 1489 C C . ALA B 1 76 ? 0.074 5.672 -3.723 1 98.81 76 ALA B C 1
ATOM 1491 O O . ALA B 1 76 ? 0.262 6.773 -3.195 1 98.81 76 ALA B O 1
ATOM 1492 N N . VAL B 1 77 ? 0.083 5.492 -5.012 1 98.88 77 VAL B N 1
ATOM 1493 C CA . VAL B 1 77 ? 0.295 6.609 -5.926 1 98.88 77 VAL B CA 1
ATOM 1494 C C . VAL B 1 77 ? -0.822 7.637 -5.75 1 98.88 77 VAL B C 1
ATOM 1496 O O . VAL B 1 77 ? -0.559 8.836 -5.648 1 98.88 77 VAL B O 1
ATOM 1499 N N . GLU B 1 78 ? -2.055 7.203 -5.711 1 98.75 78 GLU B N 1
ATOM 1500 C CA . GLU B 1 78 ? -3.174 8.125 -5.535 1 98.75 78 GLU B CA 1
ATOM 1501 C C . GLU B 1 78 ? -3.074 8.867 -4.207 1 98.75 78 GLU B C 1
ATOM 1503 O O . GLU B 1 78 ? -3.264 10.078 -4.152 1 98.75 78 GLU B O 1
ATOM 1508 N N . MET B 1 79 ? -2.777 8.188 -3.08 1 98.88 79 MET B N 1
ATOM 1509 C CA . MET B 1 79 ? -2.648 8.836 -1.777 1 98.88 79 MET B CA 1
ATOM 1510 C C . MET B 1 79 ? -1.509 9.844 -1.781 1 98.88 79 MET B C 1
ATOM 1512 O O . MET B 1 79 ? -1.608 10.898 -1.154 1 98.88 79 MET B O 1
ATOM 1516 N N . ALA B 1 80 ? -0.429 9.453 -2.484 1 98.88 80 ALA B N 1
ATOM 1517 C CA . ALA B 1 80 ? 0.693 10.383 -2.602 1 98.88 80 ALA B CA 1
ATOM 1518 C C . ALA B 1 80 ? 0.289 11.641 -3.371 1 98.88 80 ALA B C 1
ATOM 1520 O O . ALA B 1 80 ? 0.677 12.75 -3.004 1 98.88 80 ALA B O 1
ATOM 1521 N N . GLN B 1 81 ? -0.47 11.508 -4.457 1 98.88 81 GLN B N 1
ATOM 1522 C CA . GLN B 1 81 ? -0.968 12.656 -5.211 1 98.88 81 GLN B CA 1
ATOM 1523 C C . GLN B 1 81 ? -1.869 13.531 -4.348 1 98.88 81 GLN B C 1
ATOM 1525 O O . GLN B 1 81 ? -1.818 14.766 -4.438 1 98.88 81 GLN B O 1
ATOM 1530 N N . ILE B 1 82 ? -2.689 12.914 -3.545 1 98.88 82 ILE B N 1
ATOM 1531 C CA . ILE B 1 82 ? -3.553 13.648 -2.629 1 98.88 82 ILE B CA 1
ATOM 1532 C C . ILE B 1 82 ? -2.701 14.422 -1.627 1 98.88 82 ILE B C 1
ATOM 1534 O O . ILE B 1 82 ? -3.008 15.57 -1.299 1 98.88 82 ILE B O 1
ATOM 1538 N N . GLU B 1 83 ? -1.642 13.852 -1.105 1 98.81 83 GLU B N 1
ATOM 1539 C CA . GLU B 1 83 ? -0.711 14.562 -0.229 1 98.81 83 GLU B CA 1
ATOM 1540 C C . GLU B 1 83 ? -0.116 15.781 -0.925 1 98.81 83 GLU B C 1
ATOM 1542 O O . GLU B 1 83 ? 0.006 16.844 -0.321 1 98.81 83 GLU B O 1
ATOM 1547 N N . LEU B 1 84 ? 0.253 15.609 -2.18 1 98.88 84 LEU B N 1
ATOM 1548 C CA . LEU B 1 84 ? 0.846 16.719 -2.92 1 98.88 84 LEU B CA 1
ATOM 1549 C C . LEU B 1 84 ? -0.181 17.828 -3.162 1 98.88 84 LEU B C 1
ATOM 1551 O O . LEU B 1 84 ? 0.178 19 -3.275 1 98.88 84 LEU B O 1
ATOM 1555 N N . LYS B 1 85 ? -1.433 17.5 -3.223 1 98.81 85 LYS B N 1
ATOM 1556 C CA . LYS B 1 85 ? -2.52 18.453 -3.441 1 98.81 85 LYS B CA 1
ATOM 1557 C C . LYS B 1 85 ? -2.846 19.219 -2.162 1 98.81 85 LYS B C 1
ATOM 1559 O O . LYS B 1 85 ? -3.105 20.422 -2.205 1 98.81 85 LYS B O 1
ATOM 1564 N N . TYR B 1 86 ? -2.75 18.562 -0.976 1 98.62 86 TYR B N 1
ATOM 1565 C CA . TYR B 1 86 ? -3.326 19.141 0.231 1 98.62 86 TYR B CA 1
ATOM 1566 C C . TYR B 1 86 ? -2.262 19.328 1.307 1 98.62 86 TYR B C 1
ATOM 1568 O O . TYR B 1 86 ? -2.445 20.125 2.236 1 98.62 86 TYR B O 1
ATOM 1576 N N . GLY B 1 87 ? -1.191 18.453 1.272 1 98.62 87 GLY B N 1
ATOM 1577 C CA . GLY B 1 87 ? -0.153 18.531 2.287 1 98.62 87 GLY B CA 1
ATOM 1578 C C . GLY B 1 87 ? 0.752 19.734 2.121 1 98.62 87 GLY B C 1
ATOM 1579 O O . GLY B 1 87 ? 0.833 20.312 1.034 1 98.62 87 GLY B O 1
ATOM 1580 N N . SER B 1 88 ? 1.421 20.125 3.227 1 98.5 88 SER B N 1
ATOM 1581 C CA . SER B 1 88 ? 2.275 21.297 3.166 1 98.5 88 SER B CA 1
ATOM 1582 C C . SER B 1 88 ? 3.666 21 3.721 1 98.5 88 SER B C 1
ATOM 1584 O O . SER B 1 88 ? 4.594 21.797 3.531 1 98.5 88 SER B O 1
ATOM 1586 N N . ASP B 1 89 ? 3.803 19.922 4.441 1 98.62 89 ASP B N 1
ATOM 1587 C CA . ASP B 1 89 ? 5.094 19.609 5.043 1 98.62 89 ASP B CA 1
ATOM 1588 C C . ASP B 1 89 ? 6.098 19.156 3.984 1 98.62 89 ASP B C 1
ATOM 1590 O O . ASP B 1 89 ? 5.832 18.234 3.221 1 98.62 89 ASP B O 1
ATOM 1594 N N . PRO B 1 90 ? 7.254 19.734 3.891 1 98.69 90 PRO B N 1
ATOM 1595 C CA . PRO B 1 90 ? 8.195 19.438 2.809 1 98.69 90 PRO B CA 1
ATOM 1596 C C . PRO B 1 90 ? 8.703 17.984 2.844 1 98.69 90 PRO B C 1
ATOM 1598 O O . PRO B 1 90 ? 8.93 17.391 1.794 1 98.69 90 PRO B O 1
ATOM 1601 N N . GLU B 1 91 ? 8.883 17.422 3.955 1 98.56 91 GLU B N 1
ATOM 1602 C CA . GLU B 1 91 ? 9.359 16.047 4.051 1 98.56 91 GLU B CA 1
ATOM 1603 C C . GLU B 1 91 ? 8.297 15.062 3.564 1 98.56 91 GLU B C 1
ATOM 1605 O O . GLU B 1 91 ? 8.609 14.117 2.836 1 98.56 91 GLU B O 1
ATOM 1610 N N . MET B 1 92 ? 7.039 15.281 4.016 1 98.81 92 MET B N 1
ATOM 1611 C CA . MET B 1 92 ? 5.957 14.406 3.584 1 98.81 92 MET B CA 1
ATOM 1612 C C . MET B 1 92 ? 5.695 14.555 2.09 1 98.81 92 MET B C 1
ATOM 1614 O O . MET B 1 92 ? 5.422 13.57 1.4 1 98.81 92 MET B O 1
ATOM 1618 N N . ARG B 1 93 ? 5.801 15.766 1.562 1 98.88 93 ARG B N 1
ATOM 1619 C CA . ARG B 1 93 ? 5.629 15.977 0.128 1 98.88 93 ARG B CA 1
ATOM 1620 C C . ARG B 1 93 ? 6.746 15.312 -0.661 1 98.88 93 ARG B C 1
ATOM 1622 O O . ARG B 1 93 ? 6.504 14.734 -1.724 1 98.88 93 ARG B O 1
ATOM 1629 N N . LYS B 1 94 ? 7.949 15.344 -0.154 1 98.81 94 LYS B N 1
ATOM 1630 C CA . LYS B 1 94 ? 9.055 14.656 -0.812 1 98.81 94 LYS B CA 1
ATOM 1631 C C . LYS B 1 94 ? 8.836 13.141 -0.8 1 98.81 94 LYS B C 1
ATOM 1633 O O . LYS B 1 94 ? 9.086 12.469 -1.8 1 98.81 94 LYS B O 1
ATOM 1638 N N . LEU B 1 95 ? 8.414 12.617 0.361 1 98.56 95 LEU B N 1
ATOM 1639 C CA . LEU B 1 95 ? 8.117 11.195 0.433 1 98.56 95 LEU B CA 1
ATOM 1640 C C . LEU B 1 95 ? 7.039 10.812 -0.57 1 98.56 95 LEU B C 1
ATOM 1642 O O . LEU B 1 95 ? 7.141 9.773 -1.234 1 98.56 95 LEU B O 1
ATOM 1646 N N . ALA B 1 96 ? 6.004 11.609 -0.689 1 98.69 96 ALA B N 1
ATOM 1647 C CA . ALA B 1 96 ? 4.938 11.359 -1.657 1 98.69 96 ALA B CA 1
ATOM 1648 C C . ALA B 1 96 ? 5.496 11.273 -3.074 1 98.69 96 ALA B C 1
ATOM 1650 O O . ALA B 1 96 ? 5.168 10.344 -3.82 1 98.69 96 ALA B O 1
ATOM 1651 N N . GLN B 1 97 ? 6.344 12.219 -3.422 1 98.69 97 GLN B N 1
ATOM 1652 C CA . GLN B 1 97 ? 6.949 12.195 -4.746 1 98.69 97 GLN B CA 1
ATOM 1653 C C . GLN B 1 97 ? 7.816 10.945 -4.934 1 98.69 97 GLN B C 1
ATOM 1655 O O . GLN B 1 97 ? 7.812 10.336 -6.004 1 98.69 97 GLN B O 1
ATOM 1660 N N . ASP B 1 98 ? 8.547 10.578 -3.92 1 97.56 98 ASP B N 1
ATOM 1661 C CA . ASP B 1 98 ? 9.383 9.383 -3.982 1 97.56 98 ASP B CA 1
ATOM 1662 C C . ASP B 1 98 ? 8.539 8.133 -4.215 1 97.56 98 ASP B C 1
ATOM 1664 O O . ASP B 1 98 ? 8.93 7.246 -4.973 1 97.56 98 ASP B O 1
ATOM 1668 N N . ILE B 1 99 ? 7.445 8.055 -3.535 1 97.81 99 ILE B N 1
ATOM 1669 C CA . ILE B 1 99 ? 6.535 6.922 -3.699 1 97.81 99 ILE B CA 1
ATOM 1670 C C . ILE B 1 99 ? 6.031 6.871 -5.141 1 97.81 99 ILE B C 1
ATOM 1672 O O . ILE B 1 99 ? 6.035 5.812 -5.77 1 97.81 99 ILE B O 1
ATOM 1676 N N . ILE B 1 100 ? 5.602 7.977 -5.703 1 98.06 100 ILE B N 1
ATOM 1677 C CA . ILE B 1 100 ? 5.129 8.023 -7.086 1 98.06 100 ILE B CA 1
ATOM 1678 C C . ILE B 1 100 ? 6.238 7.562 -8.023 1 98.06 100 ILE B C 1
ATOM 1680 O O . ILE B 1 100 ? 5.996 6.746 -8.922 1 98.06 100 ILE B O 1
ATOM 1684 N N . ASP B 1 101 ? 7.426 7.98 -7.797 1 96.94 101 ASP B N 1
ATOM 1685 C CA . ASP B 1 101 ? 8.555 7.688 -8.672 1 96.94 101 ASP B CA 1
ATOM 1686 C C . ASP B 1 101 ? 8.953 6.215 -8.586 1 96.94 101 ASP B C 1
ATOM 1688 O O . ASP B 1 101 ? 9.43 5.641 -9.57 1 96.94 101 ASP B O 1
ATOM 1692 N N . ALA B 1 102 ? 8.773 5.605 -7.473 1 94.69 102 ALA B N 1
ATOM 1693 C CA . ALA B 1 102 ? 9.211 4.227 -7.266 1 94.69 102 ALA B CA 1
ATOM 1694 C C . ALA B 1 102 ? 8.117 3.242 -7.672 1 94.69 102 ALA B C 1
ATOM 1696 O O . ALA B 1 102 ? 8.406 2.186 -8.242 1 94.69 102 ALA B O 1
ATOM 1697 N N . GLN B 1 103 ? 6.875 3.553 -7.402 1 95.31 103 GLN B N 1
ATOM 1698 C CA . GLN B 1 103 ? 5.812 2.562 -7.539 1 95.31 103 GLN B CA 1
ATOM 1699 C C . GLN B 1 103 ? 5.34 2.459 -8.984 1 95.31 103 GLN B C 1
ATOM 1701 O O . GLN B 1 103 ? 4.867 1.406 -9.414 1 95.31 103 GLN B O 1
ATOM 1706 N N . GLY B 1 104 ? 5.555 3.463 -9.812 1 92 104 GLY B N 1
ATOM 1707 C CA . GLY B 1 104 ? 5.23 3.387 -11.227 1 92 104 GLY B CA 1
ATOM 1708 C C . GLY B 1 104 ? 5.961 2.264 -11.945 1 92 104 GLY B C 1
ATOM 1709 O O . GLY B 1 104 ? 5.328 1.357 -12.492 1 92 104 GLY B O 1
ATOM 1710 N N . PRO B 1 105 ? 7.234 2.332 -11.875 1 94.69 105 PRO B N 1
ATOM 1711 C CA . PRO B 1 105 ? 8.031 1.292 -12.523 1 94.69 105 PRO B CA 1
ATOM 1712 C C . PRO B 1 105 ? 7.711 -0.109 -12.008 1 94.69 105 PRO B C 1
ATOM 1714 O O . PRO B 1 105 ? 7.699 -1.068 -12.789 1 94.69 105 PRO B O 1
ATOM 1717 N N . GLU B 1 106 ? 7.457 -0.322 -10.703 1 97.31 106 GLU B N 1
ATOM 1718 C CA . GLU B 1 106 ? 7.121 -1.634 -10.156 1 97.31 106 GLU B CA 1
ATOM 1719 C C . GLU B 1 106 ? 5.75 -2.098 -10.641 1 97.31 106 GLU B C 1
ATOM 1721 O O . GLU B 1 106 ? 5.539 -3.289 -10.875 1 97.31 106 GLU B O 1
ATOM 1726 N N . ILE B 1 107 ? 4.773 -1.192 -10.82 1 98.5 107 ILE B N 1
ATOM 1727 C CA . ILE B 1 107 ? 3.484 -1.529 -11.414 1 98.5 107 ILE B CA 1
ATOM 1728 C C . ILE B 1 107 ? 3.695 -2.105 -12.812 1 98.5 107 ILE B C 1
ATOM 1730 O O . ILE B 1 107 ? 3.152 -3.162 -13.141 1 98.5 107 ILE B O 1
ATOM 1734 N N . LYS B 1 108 ? 4.523 -1.382 -13.594 1 97.88 108 LYS B N 1
ATOM 1735 C CA . LYS B 1 108 ? 4.793 -1.852 -14.945 1 97.88 108 LYS B CA 1
ATOM 1736 C C . LYS B 1 108 ? 5.465 -3.223 -14.93 1 97.88 108 LYS B C 1
ATOM 1738 O O . LYS B 1 108 ? 5.121 -4.098 -15.734 1 97.88 108 LYS B O 1
ATOM 1743 N N . GLN B 1 109 ? 6.426 -3.4 -14.078 1 97.88 109 GLN B N 1
ATOM 1744 C CA . GLN B 1 109 ? 7.102 -4.684 -13.938 1 97.88 109 GLN B CA 1
ATOM 1745 C C . GLN B 1 109 ? 6.102 -5.809 -13.672 1 97.88 109 GLN B C 1
ATOM 1747 O O . GLN B 1 109 ? 6.16 -6.859 -14.312 1 97.88 109 GLN B O 1
ATOM 1752 N N . MET B 1 110 ? 5.168 -5.684 -12.742 1 98.62 110 MET B N 1
ATOM 1753 C CA . MET B 1 110 ? 4.184 -6.699 -12.383 1 98.62 110 MET B CA 1
ATOM 1754 C C . MET B 1 110 ? 3.176 -6.902 -13.508 1 98.62 110 MET B C 1
ATOM 1756 O O . MET B 1 110 ? 2.762 -8.031 -13.781 1 98.62 110 MET B O 1
ATOM 1760 N N . GLN B 1 111 ? 2.797 -5.816 -14.188 1 98.38 111 GLN B N 1
ATOM 1761 C CA . GLN B 1 111 ? 1.896 -5.945 -15.328 1 98.38 111 GLN B CA 1
ATOM 1762 C C . GLN B 1 111 ? 2.537 -6.75 -16.453 1 98.38 111 GLN B C 1
ATOM 1764 O O . GLN B 1 111 ? 1.895 -7.621 -17.047 1 98.38 111 GLN B O 1
ATOM 1769 N N . ASP B 1 112 ? 3.807 -6.457 -16.766 1 98.12 112 ASP B N 1
ATOM 1770 C CA . ASP B 1 112 ? 4.523 -7.207 -17.781 1 98.12 112 ASP B CA 1
ATOM 1771 C C . ASP B 1 112 ? 4.676 -8.672 -17.391 1 98.12 112 ASP B C 1
ATOM 1773 O O . ASP B 1 112 ? 4.523 -9.562 -18.234 1 98.12 112 ASP B O 1
ATOM 1777 N N . TRP B 1 113 ? 4.98 -8.922 -16.172 1 98.44 113 TRP B N 1
ATOM 1778 C CA . TRP B 1 113 ? 5.102 -10.289 -15.672 1 98.44 113 TRP B CA 1
ATOM 1779 C C . TRP B 1 113 ? 3.793 -11.055 -15.852 1 98.44 113 TRP B C 1
ATOM 1781 O O . TRP B 1 113 ? 3.793 -12.211 -16.281 1 98.44 113 TRP B O 1
ATOM 1791 N N . LEU B 1 114 ? 2.664 -10.461 -15.516 1 98.31 114 LEU B N 1
ATOM 1792 C CA . LEU B 1 114 ? 1.354 -11.094 -15.625 1 98.31 114 LEU B CA 1
ATOM 1793 C C . LEU B 1 114 ? 1.034 -11.43 -17.078 1 98.31 114 LEU B C 1
ATOM 1795 O O . LEU B 1 114 ? 0.423 -12.461 -17.359 1 98.31 114 LEU B O 1
ATOM 1799 N N . LYS B 1 115 ? 1.404 -10.539 -18.016 1 96.94 115 LYS B N 1
ATOM 1800 C CA . LYS B 1 115 ? 1.18 -10.797 -19.438 1 96.94 115 LYS B CA 1
ATOM 1801 C C . LYS B 1 115 ? 1.852 -12.094 -19.875 1 96.94 115 LYS B C 1
ATOM 1803 O O . LYS B 1 115 ? 1.316 -12.828 -20.703 1 96.94 115 LYS B O 1
ATOM 1808 N N . ASN B 1 116 ? 2.955 -12.406 -19.234 1 96.19 116 ASN B N 1
ATOM 1809 C CA . ASN B 1 116 ? 3.77 -13.547 -19.656 1 96.19 116 ASN B CA 1
ATOM 1810 C C . ASN B 1 116 ? 3.469 -14.789 -18.812 1 96.19 116 ASN B C 1
ATOM 1812 O O . ASN B 1 116 ? 3.811 -15.906 -19.219 1 96.19 116 ASN B O 1
ATOM 1816 N N . ASN B 1 117 ? 2.838 -14.578 -17.656 1 96.62 117 ASN B N 1
ATOM 1817 C CA . ASN B 1 117 ? 2.803 -15.695 -16.719 1 96.62 117 ASN B CA 1
ATOM 1818 C C . ASN B 1 117 ? 1.3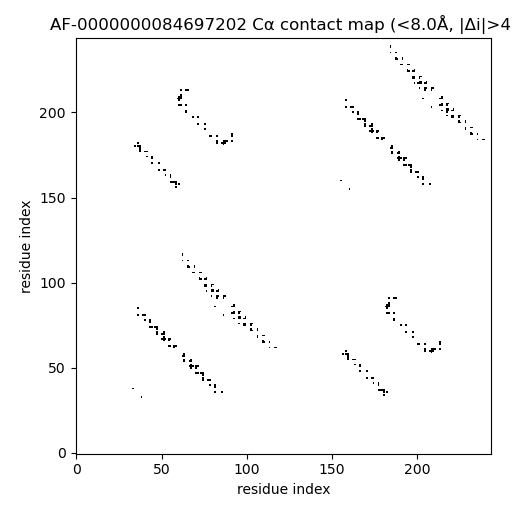71 -16.047 -16.328 1 96.62 117 ASN B C 1
ATOM 1820 O O . ASN B 1 117 ? 1.134 -17.078 -15.703 1 96.62 117 ASN B O 1
ATOM 1824 N N . LYS B 1 118 ? 0.448 -15.195 -16.438 1 90.94 118 LYS B N 1
ATOM 1825 C CA . LYS B 1 118 ? -0.941 -15.539 -16.141 1 90.94 118 LYS B CA 1
ATOM 1826 C C . LYS B 1 118 ? -1.64 -16.109 -17.375 1 90.94 118 LYS B C 1
ATOM 1828 O O . LYS B 1 118 ? -1.724 -15.445 -18.406 1 90.94 118 LYS B O 1
ATOM 1833 N N . PRO B 1 119 ? -2.021 -17.328 -17.266 1 82.25 119 PRO B N 1
ATOM 1834 C CA . PRO B 1 119 ? -2.697 -17.953 -18.406 1 82.25 119 PRO B CA 1
ATOM 1835 C C . PRO B 1 119 ? -3.959 -17.203 -18.828 1 82.25 119 PRO B C 1
ATOM 1837 O O . PRO B 1 119 ? -4.652 -16.625 -17.984 1 82.25 119 PRO B O 1
ATOM 1840 N N . ALA B 1 120 ? -4.062 -16.922 -20.094 1 69.69 120 ALA B N 1
ATOM 1841 C CA . ALA B 1 120 ? -5.277 -16.297 -20.625 1 69.69 120 ALA B CA 1
ATOM 1842 C C . ALA B 1 120 ? -6.52 -17.062 -20.156 1 69.69 120 ALA B C 1
ATOM 1844 O O . ALA B 1 120 ? -6.469 -18.281 -19.953 1 69.69 120 ALA B O 1
ATOM 1845 N N . LYS B 1 121 ? -7.348 -16.375 -19.422 1 58.84 121 LYS B N 1
ATOM 1846 C CA . LYS B 1 121 ? -8.594 -17.062 -19.062 1 58.84 121 LYS B CA 1
ATOM 1847 C C . LYS B 1 121 ? -9.125 -17.859 -20.25 1 58.84 121 LYS B C 1
ATOM 1849 O O . LYS B 1 121 ? -9.172 -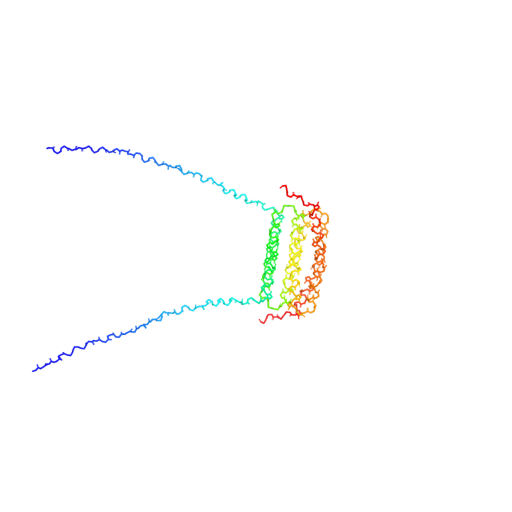17.359 -21.375 1 58.84 121 LYS B O 1
ATOM 1854 N N . LYS B 1 122 ? -9.141 -19.219 -20.188 1 47.22 122 LYS B N 1
ATOM 1855 C CA . LYS B 1 122 ? -9.789 -20.031 -21.203 1 47.22 122 LYS B CA 1
ATOM 1856 C C . LYS B 1 122 ? -11.234 -19.578 -21.438 1 47.22 122 LYS B C 1
ATOM 1858 O O . LYS B 1 122 ? -11.883 -19.078 -20.516 1 47.22 122 LYS B O 1
#

Radius of gyration: 34.68 Å; Cα contacts (8 Å, |Δi|>4): 209; chains: 2; bounding box: 107×89×63 Å